Protein AF-A0A836IBC1-F1 (afdb_monomer)

Foldseek 3Di:
DDDDDDDDDDDDDDDDDDDDDDDDDDDDDDDDDDDDPDDDDDPDVVVVVVVVVVVVVVVVVVVVVVVVVVVVVVVVVVVVVVCVVVVVVVVVVVVVVVVVVVVVVVVVVVVVVPPPVLLEAAQQDQDPQACCQPQVNDQFLVVSLVFWDKDKDAQPDQDPPWQQHIKIWIQGPVSHIHIARAWGCPPNDTDGLVQFHDRSGSDGPQQWGWHQDPRGIAIDRHNDDDDVSSRSRD

Solvent-accessible surface area (backbone atoms only — not comparable to full-atom values): 14099 Å² total; per-residue (Å²): 142,83,84,81,81,82,83,85,84,79,82,80,84,81,81,81,81,83,88,84,79,91,83,85,84,89,81,91,82,86,85,82,87,83,90,79,95,70,84,75,73,84,72,57,68,66,61,57,49,53,52,51,53,52,54,50,50,52,53,51,49,52,53,50,52,51,53,51,52,52,53,53,51,53,49,54,50,50,52,50,54,50,52,53,53,50,50,53,52,51,53,52,51,52,51,51,50,51,52,53,50,52,51,52,50,51,51,51,52,51,51,66,70,57,67,68,54,81,40,55,42,64,38,82,59,76,57,87,31,37,31,54,71,73,36,72,60,36,83,41,62,68,57,31,59,75,44,29,51,69,48,76,49,69,82,41,80,61,42,89,93,72,20,46,28,26,37,36,38,32,48,29,78,89,60,32,32,40,39,40,45,36,25,34,51,59,94,83,46,77,50,54,8,63,78,44,28,51,88,79,47,92,59,53,40,59,64,34,42,74,43,64,57,96,64,28,54,42,85,41,70,52,77,55,95,74,52,74,67,28,71,65,29,100

Secondary structure (DSSP, 8-state):
---PPPP-------------------------------------HHHHHHHHHHHHHHHHHHHHHHHHHHHHHHHHHHHHHHHHHHHHHHHHHHHHHHHHHHHHHHHHHHHHHT---TTEE-TTS---SBHHHHHTT-SSHHHHHHHEEEEEE-S----TTT-EEEEEEEEETTS-EEEEEEEE-GGG--EESTTTB-TT-SSBSTT-EEEEETTEEEEE--SS---TTGGG--

Sequence (234 aa):
MVARRASNSRRRSSRSQRVLSSLEPGLEHSPSTPSQRDSAPAADPLIQQLRCLHLLRERLKTSYWEHLKQLTAVQHYIDYEINEAVGRVLSFLFIVLGIVSTIALALVLCGMLRTVDWTFISGVHRAKGTLLYELAGYDSWDNFTQQCCCMAATDAAAGYPYYAVDVESWVCANGVTKERVRRDGYDNAITDGYSVRGLCGMEFKHNCAVAVLEGKVVLTGCDSHVSSEAAQRW

Structure (mmCIF, N/CA/C/O backbone):
data_AF-A0A836IBC1-F1
#
_entry.id   AF-A0A836IBC1-F1
#
loop_
_atom_site.group_PDB
_atom_site.id
_atom_site.type_symbol
_atom_site.label_atom_id
_atom_site.label_alt_id
_atom_site.label_comp_id
_atom_site.label_asym_id
_atom_site.label_entity_id
_atom_site.label_seq_id
_atom_site.pdbx_PDB_ins_code
_atom_site.Cartn_x
_atom_site.Cartn_y
_atom_site.Cartn_z
_atom_site.occupancy
_atom_site.B_iso_or_equiv
_atom_site.auth_seq_id
_atom_site.auth_comp_id
_atom_site.auth_asym_id
_atom_site.auth_atom_id
_atom_site.pdbx_PDB_model_num
ATOM 1 N N . MET A 1 1 ? 14.724 8.008 17.395 1.00 39.84 1 MET A N 1
ATOM 2 C CA . MET A 1 1 ? 14.652 7.328 18.709 1.00 39.84 1 MET A CA 1
ATOM 3 C C . MET A 1 1 ? 14.432 8.371 19.795 1.00 39.84 1 MET A C 1
ATOM 5 O O . MET A 1 1 ? 15.383 8.999 20.231 1.00 39.84 1 MET A O 1
ATOM 9 N N . VAL A 1 2 ? 13.179 8.613 20.187 1.00 39.41 2 VAL A N 1
ATOM 10 C CA . VAL A 1 2 ? 12.828 9.516 21.296 1.00 39.41 2 VAL A CA 1
ATOM 11 C C . VAL A 1 2 ? 11.841 8.760 22.175 1.00 39.41 2 VAL A C 1
ATOM 13 O O . VAL A 1 2 ? 10.657 8.683 21.865 1.00 39.41 2 VAL A O 1
ATOM 16 N N . ALA A 1 3 ? 12.342 8.134 23.238 1.00 44.16 3 ALA A N 1
ATOM 17 C CA . ALA A 1 3 ? 11.514 7.462 24.230 1.00 44.16 3 ALA A CA 1
ATOM 18 C C . ALA A 1 3 ? 11.206 8.450 25.363 1.00 44.16 3 ALA A C 1
ATOM 20 O O . ALA A 1 3 ? 12.067 8.773 26.182 1.00 44.16 3 ALA A O 1
ATOM 21 N N . ARG A 1 4 ? 9.969 8.961 25.392 1.00 49.78 4 ARG A N 1
ATOM 22 C CA . ARG A 1 4 ? 9.437 9.746 26.513 1.00 49.78 4 ARG A CA 1
ATOM 23 C C . ARG A 1 4 ? 9.125 8.806 27.681 1.00 49.78 4 ARG A C 1
ATOM 25 O O . ARG A 1 4 ? 8.316 7.892 27.558 1.00 49.78 4 ARG A O 1
ATOM 32 N N . ARG A 1 5 ? 9.790 9.058 28.811 1.00 55.00 5 ARG A N 1
ATOM 33 C CA . ARG A 1 5 ? 9.585 8.412 30.114 1.00 55.00 5 ARG A CA 1
ATOM 34 C C . ARG A 1 5 ? 8.171 8.671 30.636 1.00 55.00 5 ARG A C 1
ATOM 36 O O . ARG A 1 5 ? 7.725 9.815 30.689 1.00 55.00 5 ARG A O 1
ATOM 43 N N . ALA A 1 6 ? 7.513 7.594 31.051 1.00 52.16 6 ALA A N 1
ATOM 44 C CA . ALA A 1 6 ? 6.201 7.608 31.670 1.00 52.16 6 ALA A CA 1
ATOM 45 C C . ALA A 1 6 ? 6.230 8.267 33.059 1.00 52.16 6 ALA A C 1
ATOM 47 O O . ALA A 1 6 ? 7.120 8.040 33.880 1.00 52.16 6 ALA A O 1
ATOM 48 N N . SER A 1 7 ? 5.211 9.094 33.266 1.00 53.97 7 SER A N 1
ATOM 49 C CA . SER A 1 7 ? 4.856 9.825 34.476 1.00 53.97 7 SER A CA 1
ATOM 50 C C . SER A 1 7 ? 4.438 8.875 35.603 1.00 53.97 7 SER A C 1
ATOM 52 O O . SER A 1 7 ? 3.594 7.998 35.424 1.00 53.97 7 SER A O 1
ATOM 54 N N . ASN A 1 8 ? 5.041 9.071 36.774 1.00 51.25 8 ASN A N 1
ATOM 55 C CA . ASN A 1 8 ? 4.823 8.298 37.989 1.00 51.25 8 ASN A CA 1
ATOM 56 C C . ASN A 1 8 ? 3.771 9.022 38.853 1.00 51.25 8 ASN A C 1
ATOM 58 O O . ASN A 1 8 ? 4.091 9.962 39.581 1.00 51.25 8 ASN A O 1
ATOM 62 N N . SER A 1 9 ? 2.501 8.626 38.741 1.00 53.44 9 SER A N 1
ATOM 63 C CA . SER A 1 9 ? 1.390 9.230 39.491 1.00 53.44 9 SER A CA 1
ATOM 64 C C . SER A 1 9 ? 1.202 8.537 40.845 1.00 53.44 9 SER A C 1
ATOM 66 O O . SER A 1 9 ? 0.466 7.562 40.985 1.00 53.44 9 SER A O 1
ATOM 68 N N . ARG A 1 10 ? 1.891 9.053 41.871 1.00 51.59 10 ARG A N 1
ATOM 69 C CA . ARG A 1 10 ? 1.627 8.751 43.287 1.00 51.59 10 ARG A CA 1
ATOM 70 C C . ARG A 1 10 ? 0.341 9.459 43.726 1.00 51.59 10 ARG A C 1
ATOM 72 O O . ARG A 1 10 ? 0.359 10.656 44.008 1.00 51.59 10 ARG A O 1
ATOM 79 N N . ARG A 1 11 ? -0.765 8.722 43.868 1.00 53.62 11 ARG A N 1
ATOM 80 C CA . ARG A 1 11 ? -1.946 9.203 44.606 1.00 53.62 11 ARG A CA 1
ATOM 81 C C . ARG A 1 11 ? -1.680 9.131 46.111 1.00 53.62 11 ARG A C 1
ATOM 83 O O . ARG A 1 11 ? -1.633 8.057 46.702 1.00 53.62 11 ARG A O 1
ATOM 90 N N . ARG A 1 12 ? -1.499 10.307 46.719 1.00 50.56 12 ARG A N 1
ATOM 91 C CA . ARG A 1 12 ? -1.538 10.532 48.169 1.00 50.56 12 ARG A CA 1
ATOM 92 C C . ARG A 1 12 ? -2.948 10.240 48.688 1.00 50.56 12 ARG A C 1
ATOM 94 O O . ARG A 1 12 ? -3.906 10.890 48.281 1.00 50.56 12 ARG A O 1
ATOM 101 N N . SER A 1 13 ? -3.035 9.284 49.607 1.00 47.31 13 SER A N 1
ATOM 102 C CA . SER A 1 13 ? -4.195 9.042 50.461 1.00 47.31 13 SER A CA 1
ATOM 103 C C . SER A 1 13 ? -4.392 10.239 51.399 1.00 47.31 13 SER A C 1
ATOM 105 O O . SER A 1 13 ? -3.527 10.545 52.222 1.00 47.31 13 SER A O 1
ATOM 107 N N . SER A 1 14 ? -5.500 10.959 51.214 1.00 50.97 14 SER A N 1
ATOM 108 C CA . SER A 1 14 ? -5.938 12.056 52.077 1.00 50.97 14 SER A CA 1
ATOM 109 C C . SER A 1 14 ? -6.675 11.470 53.279 1.00 50.97 14 SER A C 1
ATOM 111 O O . SER A 1 14 ? -7.823 11.038 53.189 1.00 50.97 14 SER A O 1
ATOM 113 N N . ARG A 1 15 ? -5.972 11.425 54.409 1.00 48.84 15 ARG A N 1
ATOM 114 C CA . ARG A 1 15 ? -6.483 11.064 55.730 1.00 48.84 15 ARG A CA 1
ATOM 115 C C . ARG A 1 15 ? -7.307 12.244 56.255 1.00 48.84 15 ARG A C 1
ATOM 117 O O . ARG A 1 15 ? -6.753 13.180 56.821 1.00 48.84 15 ARG A O 1
ATOM 124 N N . SER A 1 16 ? -8.619 12.224 56.031 1.00 51.94 16 SER A N 1
ATOM 125 C CA . SER A 1 16 ? -9.533 13.227 56.585 1.00 51.94 16 SER A CA 1
ATOM 126 C C . SER A 1 16 ? -9.833 12.881 58.045 1.00 51.94 16 SER A C 1
ATOM 128 O O . SER A 1 16 ? -10.698 12.067 58.353 1.00 51.94 16 SER A O 1
ATOM 130 N N . GLN A 1 17 ? -9.053 13.471 58.950 1.00 49.28 17 GLN A N 1
ATOM 131 C CA . GLN A 1 17 ? -9.430 13.639 60.348 1.00 49.28 17 GLN A CA 1
ATOM 132 C C . GLN A 1 17 ? -10.599 14.625 60.410 1.00 49.28 17 GLN A C 1
ATOM 134 O O . GLN A 1 17 ? -10.481 15.759 59.947 1.00 49.28 17 GLN A O 1
ATOM 139 N N . ARG A 1 18 ? -11.708 14.216 61.025 1.00 48.62 18 ARG A N 1
ATOM 140 C CA . ARG A 1 18 ? -12.701 15.152 61.550 1.00 48.62 18 ARG A CA 1
ATOM 141 C C . ARG A 1 18 ? -12.996 14.754 62.993 1.00 48.62 18 ARG A C 1
ATOM 143 O O . ARG A 1 18 ? -13.818 13.890 63.267 1.00 48.62 18 ARG A O 1
ATOM 150 N N . VAL A 1 19 ? -12.214 15.355 63.884 1.00 51.56 19 VAL A N 1
ATOM 151 C CA . VAL A 1 19 ? -12.409 15.395 65.334 1.00 51.56 19 VAL A CA 1
ATOM 152 C C . VAL A 1 19 ? -12.960 16.786 65.639 1.00 51.56 19 VAL A C 1
ATOM 154 O O . VAL A 1 19 ? -12.242 17.764 65.478 1.00 51.56 19 VAL A O 1
ATOM 157 N N . LEU A 1 20 ? -14.235 16.862 66.005 1.00 47.78 20 LEU A N 1
ATOM 158 C CA . LEU A 1 20 ? -14.968 18.012 66.559 1.00 47.78 20 LEU A CA 1
ATOM 159 C C . LEU A 1 20 ? -16.241 17.395 67.181 1.00 47.78 20 LEU A C 1
ATOM 161 O O . LEU A 1 20 ? -16.843 16.555 66.520 1.00 47.78 20 LEU A O 1
ATOM 165 N N . SER A 1 21 ? -16.778 17.693 68.362 1.00 43.44 21 SER A N 1
ATOM 166 C CA . SER A 1 21 ? -16.516 18.617 69.475 1.00 43.44 21 SER A CA 1
ATOM 167 C C . SER A 1 21 ? -17.527 18.218 70.577 1.00 43.44 21 SER A C 1
ATOM 169 O O . SER A 1 21 ? -18.621 17.781 70.243 1.00 43.44 21 SER A O 1
ATOM 171 N N . SER A 1 22 ? -17.145 18.184 71.859 1.00 44.22 22 SER A N 1
ATOM 172 C CA . SER A 1 22 ? -17.527 19.177 72.889 1.00 44.22 22 SER A CA 1
ATOM 173 C C . SER A 1 22 ? -19.008 19.169 73.327 1.00 44.22 22 SER A C 1
ATOM 175 O O . SER A 1 22 ? -19.876 19.512 72.534 1.00 44.22 22 SER A O 1
ATOM 177 N N . LEU A 1 23 ? -19.285 18.796 74.588 1.00 42.12 23 LEU A N 1
ATOM 178 C CA . LEU A 1 23 ? -19.779 19.678 75.671 1.00 42.12 23 LEU A CA 1
ATOM 179 C C . LEU A 1 23 ? -20.289 18.847 76.877 1.00 42.12 23 LEU A C 1
ATOM 181 O O . LEU A 1 23 ? -21.231 18.069 76.746 1.00 42.12 23 LEU A O 1
ATOM 185 N N . GLU A 1 24 ? -19.692 19.061 78.055 1.00 47.59 24 GLU A N 1
ATOM 186 C CA . GLU A 1 24 ? -20.353 18.882 79.366 1.00 47.59 24 GLU A CA 1
ATOM 187 C C . GLU A 1 24 ? -21.394 20.009 79.591 1.00 47.59 24 GLU A C 1
ATOM 189 O O . GLU A 1 24 ? -21.349 21.018 78.877 1.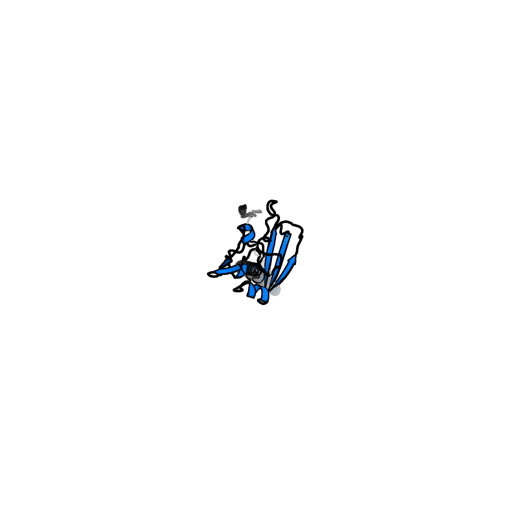00 47.59 24 GLU A O 1
ATOM 194 N N . PRO A 1 25 ? -22.333 19.887 80.556 1.00 50.97 25 PRO A N 1
ATOM 195 C CA . PRO A 1 25 ? -22.035 20.340 81.927 1.00 50.97 25 PRO A CA 1
ATOM 196 C C . PRO A 1 25 ? -22.640 19.461 83.041 1.00 50.97 25 PRO A C 1
ATOM 198 O O . PRO A 1 25 ? -23.719 18.884 82.902 1.00 50.97 25 PRO A O 1
ATOM 201 N N . GLY A 1 26 ? -21.949 19.411 84.183 1.00 50.16 26 GLY A N 1
ATOM 202 C CA . GLY A 1 26 ? -22.467 18.862 85.436 1.00 50.16 26 GLY A CA 1
ATOM 203 C C . GLY A 1 26 ? -23.460 19.782 86.154 1.00 50.16 26 GLY A C 1
ATOM 204 O O . GLY A 1 26 ? -23.556 20.972 85.857 1.00 50.16 26 GLY A O 1
ATOM 205 N N . LEU A 1 27 ? -24.165 19.221 87.143 1.00 44.25 27 LEU A N 1
ATOM 206 C CA . LEU A 1 27 ? -24.714 19.969 88.276 1.00 44.25 27 LEU A CA 1
ATOM 207 C C . LEU A 1 27 ? -25.056 19.023 89.437 1.00 44.25 27 LEU A C 1
ATOM 209 O O . LEU A 1 27 ? -25.899 18.136 89.320 1.00 44.25 27 LEU A O 1
ATOM 213 N N . GLU A 1 28 ? -24.366 19.234 90.557 1.00 50.22 28 GLU A N 1
ATOM 214 C CA . GLU A 1 28 ? -24.695 18.719 91.884 1.00 50.22 28 GLU A CA 1
ATOM 215 C C . GLU A 1 28 ? -25.997 19.342 92.409 1.00 50.22 28 GLU A C 1
ATOM 217 O O . GLU A 1 28 ? -26.154 20.561 92.349 1.00 50.22 28 GLU A O 1
ATOM 222 N N . HIS A 1 29 ? -26.863 18.545 93.045 1.00 38.53 29 HIS A N 1
ATOM 223 C CA . HIS A 1 29 ? -27.533 18.948 94.291 1.00 38.53 29 HIS A CA 1
ATOM 224 C C . HIS A 1 29 ? -28.212 17.753 94.980 1.00 38.53 29 HIS A C 1
ATOM 226 O O . HIS A 1 29 ? -29.135 17.142 94.449 1.00 38.53 29 HIS A O 1
ATOM 232 N N . SER A 1 30 ? -27.757 17.457 96.196 1.00 48.00 30 SER A N 1
ATOM 233 C CA . SER A 1 30 ? -28.511 16.767 97.253 1.00 48.00 30 SER A CA 1
ATOM 234 C C . SER A 1 30 ? -29.057 17.870 98.173 1.00 48.00 30 SER A C 1
ATOM 236 O O . SER A 1 30 ? -28.322 18.843 98.369 1.00 48.00 30 SER A O 1
ATOM 238 N N . PRO A 1 31 ? -30.295 17.807 98.718 1.00 51.62 31 PRO A N 1
ATOM 239 C CA . PRO A 1 31 ? -30.442 17.197 100.050 1.00 51.62 31 PRO A CA 1
ATOM 240 C C . PRO A 1 31 ? -31.844 16.630 100.433 1.00 51.62 31 PRO A C 1
ATOM 242 O O . PRO A 1 31 ? -32.883 17.029 99.920 1.00 51.62 31 PRO A O 1
ATOM 245 N N . SER A 1 32 ? -31.820 15.746 101.443 1.00 47.31 32 SER A N 1
ATOM 246 C CA . SER A 1 32 ? -32.786 15.530 102.555 1.00 47.31 32 SER A CA 1
ATOM 247 C C . SER A 1 32 ? -34.289 15.222 102.332 1.00 47.31 32 SER A C 1
ATOM 249 O O . SER A 1 32 ? -35.083 16.067 101.934 1.00 47.31 32 SER A O 1
ATOM 251 N N . THR A 1 33 ? -34.670 14.028 102.812 1.00 48.66 33 THR A N 1
ATOM 252 C CA . THR A 1 33 ? -35.950 13.545 103.409 1.00 48.66 33 THR A CA 1
ATOM 253 C C . THR A 1 33 ? -36.575 14.572 104.393 1.00 48.66 33 THR A C 1
ATOM 255 O O . THR A 1 33 ? -35.773 15.258 105.029 1.00 48.66 33 THR A O 1
ATOM 258 N N . PRO A 1 34 ? -37.918 14.670 104.646 1.00 51.81 34 PRO A N 1
ATOM 259 C CA . PRO A 1 34 ? -38.799 13.544 105.020 1.00 51.81 34 PRO A CA 1
ATOM 260 C C . PRO A 1 34 ? -40.312 13.607 104.644 1.00 51.81 34 PRO A C 1
ATOM 262 O O . PRO A 1 34 ? -40.875 14.644 104.335 1.00 51.81 34 PRO A O 1
ATOM 265 N N . SER A 1 35 ? -40.972 12.446 104.779 1.00 56.03 35 SER A N 1
ATOM 266 C CA . SER A 1 35 ? -42.348 12.231 105.280 1.00 56.03 35 SER A CA 1
ATOM 267 C C . SER A 1 35 ? -43.493 13.165 104.841 1.00 56.03 35 SER A C 1
ATOM 269 O O . SER A 1 35 ? -43.750 14.170 105.496 1.00 56.03 35 SER A O 1
ATOM 271 N N . GLN A 1 36 ? -44.344 12.689 103.920 1.00 44.31 36 GLN A N 1
ATOM 272 C CA . GLN A 1 36 ? -45.779 13.006 103.943 1.00 44.31 36 GLN A CA 1
ATOM 273 C C . GLN A 1 36 ? -46.596 11.873 103.294 1.00 44.31 36 GLN A C 1
ATOM 275 O O . GLN A 1 36 ? -46.524 11.628 102.092 1.00 44.31 36 GLN A O 1
ATOM 280 N N . ARG A 1 37 ? -47.332 11.119 104.124 1.00 50.62 37 ARG A N 1
ATOM 281 C CA . ARG A 1 37 ? -48.394 10.201 103.690 1.00 50.62 37 ARG A CA 1
ATOM 282 C C . ARG A 1 37 ? -49.602 11.052 103.305 1.00 50.62 37 ARG A C 1
ATOM 284 O O . ARG A 1 37 ? -50.465 11.277 104.144 1.00 50.62 37 ARG A O 1
ATOM 291 N N . ASP A 1 38 ? -49.650 11.498 102.057 1.00 43.03 38 ASP A N 1
ATOM 292 C CA . ASP A 1 38 ? -50.876 12.028 101.472 1.00 43.03 38 ASP A CA 1
ATOM 293 C C . ASP A 1 38 ? -51.571 10.919 100.684 1.00 43.03 38 ASP A C 1
ATOM 295 O O . ASP A 1 38 ? -51.033 10.325 99.746 1.00 43.03 38 ASP A O 1
ATOM 299 N N . SER A 1 39 ? -52.773 10.598 101.146 1.00 55.69 39 SER A N 1
ATOM 300 C CA . SER A 1 39 ? -53.712 9.655 100.560 1.00 55.69 39 SER A CA 1
ATOM 301 C C . SER A 1 39 ? -54.007 10.071 99.120 1.00 55.69 39 SER A C 1
ATOM 303 O O . SER A 1 39 ? -54.764 11.011 98.880 1.00 55.69 39 SER A O 1
ATOM 305 N N . ALA A 1 40 ? -53.383 9.386 98.160 1.00 53.59 40 ALA A N 1
ATOM 306 C CA . ALA A 1 40 ? -53.609 9.621 96.743 1.00 53.59 40 ALA A CA 1
ATOM 307 C C . ALA A 1 40 ? -55.112 9.468 96.425 1.00 53.59 40 ALA A C 1
ATOM 309 O O . ALA A 1 40 ? -55.686 8.419 96.741 1.00 53.59 40 ALA A O 1
ATOM 310 N N . PRO A 1 41 ? -55.768 10.474 95.816 1.00 57.47 41 PRO A N 1
ATOM 311 C CA . PRO A 1 41 ? -57.134 10.318 95.336 1.00 57.47 41 PRO A CA 1
ATOM 312 C C . PRO A 1 41 ? -57.151 9.183 94.311 1.00 57.47 41 PRO A C 1
ATOM 314 O O . PRO A 1 41 ? -56.248 9.093 93.476 1.00 57.47 41 PRO A O 1
ATOM 317 N N . ALA A 1 42 ? -58.143 8.293 94.408 1.00 57.91 42 ALA A N 1
ATOM 318 C CA . ALA A 1 42 ? -58.301 7.161 93.503 1.00 57.91 42 ALA A CA 1
ATOM 319 C C . ALA A 1 42 ? -58.247 7.667 92.054 1.00 57.91 42 ALA A C 1
ATOM 321 O O . ALA A 1 42 ? -59.141 8.381 91.605 1.00 57.91 42 ALA A O 1
ATOM 322 N N . ALA A 1 43 ? -57.143 7.373 91.364 1.00 62.22 43 ALA A N 1
ATOM 323 C CA . ALA A 1 43 ? -56.915 7.844 90.011 1.00 62.22 43 ALA A CA 1
ATOM 324 C C . ALA A 1 43 ? -58.029 7.314 89.107 1.00 62.22 43 ALA A C 1
ATOM 326 O O . ALA A 1 43 ? -58.301 6.112 89.090 1.00 62.22 43 ALA A O 1
ATOM 327 N N . ASP A 1 44 ? -58.661 8.222 88.367 1.00 80.31 44 ASP A N 1
ATOM 328 C CA . ASP A 1 44 ? -59.743 7.903 87.444 1.00 80.31 44 ASP A CA 1
ATOM 329 C C . ASP A 1 44 ? -59.254 6.827 86.449 1.00 80.31 44 ASP A C 1
ATOM 331 O O . ASP A 1 44 ? -58.254 7.052 85.745 1.00 80.31 44 ASP A O 1
ATOM 335 N N . PRO A 1 45 ? -59.893 5.644 86.378 1.00 85.62 45 PRO A N 1
ATOM 336 C CA . PRO A 1 45 ? -59.356 4.485 85.657 1.00 85.62 45 PRO A CA 1
ATOM 337 C C . PRO A 1 45 ? -59.126 4.765 84.162 1.00 85.62 45 PRO A C 1
ATOM 339 O O . PRO A 1 45 ? -58.223 4.199 83.544 1.00 85.62 45 PRO A O 1
ATOM 342 N N . LEU A 1 46 ? -59.886 5.705 83.594 1.00 87.75 46 LEU A N 1
ATOM 343 C CA . LEU A 1 46 ? -59.800 6.136 82.199 1.00 87.75 46 LEU A CA 1
ATOM 344 C C . LEU A 1 46 ? -58.511 6.930 81.907 1.00 87.75 46 LEU A C 1
ATOM 346 O O . LEU A 1 46 ? -57.854 6.716 80.885 1.00 87.75 46 LEU A O 1
ATOM 350 N N . ILE A 1 47 ? -58.094 7.800 82.834 1.00 87.44 47 ILE A N 1
ATOM 351 C CA . ILE A 1 47 ? -56.846 8.573 82.721 1.00 87.44 47 ILE A CA 1
ATOM 352 C C . ILE A 1 47 ? -55.638 7.635 82.833 1.00 87.44 47 ILE A C 1
ATOM 354 O O . ILE A 1 47 ? -54.664 7.773 82.085 1.00 87.44 47 ILE A O 1
ATOM 358 N N . GLN A 1 48 ? -55.717 6.641 83.721 1.00 86.94 48 GLN A N 1
ATOM 359 C CA . GLN A 1 48 ? -54.701 5.596 83.859 1.00 86.94 48 GLN A CA 1
ATOM 360 C C . GLN A 1 48 ? -54.546 4.792 82.551 1.00 86.94 48 GLN A C 1
ATOM 362 O O . GLN A 1 48 ? -53.426 4.547 82.093 1.00 86.94 48 GLN A O 1
ATOM 367 N N . GLN A 1 49 ? -55.665 4.435 81.911 1.00 92.94 49 GLN A N 1
ATOM 368 C CA . GLN A 1 49 ? -55.685 3.676 80.660 1.00 92.94 49 GLN A CA 1
ATOM 369 C C . GLN A 1 49 ? -55.091 4.463 79.481 1.00 92.94 49 GLN A C 1
ATOM 371 O O . GLN A 1 49 ? -54.268 3.928 78.734 1.00 92.94 49 GLN A O 1
ATOM 376 N N . LEU A 1 50 ? -55.440 5.746 79.335 1.00 92.19 50 LEU A N 1
ATOM 377 C CA . LEU A 1 50 ? -54.881 6.620 78.296 1.00 92.19 50 LEU A CA 1
ATOM 378 C C . LEU A 1 50 ? -53.366 6.806 78.449 1.00 92.19 50 LEU A C 1
ATOM 380 O O . LEU A 1 50 ? -52.634 6.737 77.459 1.00 92.19 50 LEU A O 1
ATOM 384 N N . ARG A 1 51 ? -52.872 6.973 79.685 1.00 90.75 51 ARG A N 1
ATOM 385 C CA . ARG A 1 51 ? -51.426 7.022 79.960 1.00 90.75 51 ARG A CA 1
ATOM 386 C C . ARG A 1 51 ? -50.729 5.724 79.561 1.00 90.75 51 ARG A C 1
ATOM 388 O O . ARG A 1 51 ? -49.666 5.776 78.946 1.00 90.75 51 ARG A O 1
ATOM 395 N N . CYS A 1 52 ? -51.332 4.574 79.856 1.00 92.81 52 CYS A N 1
ATOM 396 C CA . CYS A 1 52 ? -50.784 3.275 79.469 1.00 92.81 52 CYS A CA 1
ATOM 397 C C . CYS A 1 52 ? -50.659 3.140 77.939 1.00 92.81 52 CYS A C 1
ATOM 399 O O . CYS A 1 52 ? -49.591 2.793 77.433 1.00 92.81 52 CYS A O 1
ATOM 401 N N . LEU A 1 53 ? -51.708 3.500 77.190 1.00 94.88 53 LEU A N 1
ATOM 402 C CA . LEU A 1 53 ? -51.693 3.477 75.721 1.00 94.88 53 LEU A CA 1
ATOM 403 C C . LEU A 1 53 ? -50.655 4.434 75.127 1.00 94.88 53 LEU A C 1
ATOM 405 O O . LEU A 1 53 ? -49.960 4.072 74.177 1.00 94.88 53 LEU A O 1
ATOM 409 N N . HIS A 1 54 ? -50.520 5.636 75.689 1.00 95.75 54 HIS A N 1
ATOM 410 C CA . HIS A 1 54 ? -49.511 6.595 75.247 1.00 95.75 54 HIS A CA 1
ATOM 411 C C . HIS A 1 54 ? -48.091 6.041 75.433 1.00 95.75 54 HIS A C 1
ATOM 413 O O . HIS A 1 54 ? -47.271 6.114 74.519 1.00 95.75 54 HIS A O 1
ATOM 419 N N . LEU A 1 55 ? -47.798 5.444 76.593 1.00 95.12 55 LEU A N 1
ATOM 420 C CA . LEU A 1 55 ? -46.494 4.832 76.865 1.00 95.12 55 LEU A CA 1
ATOM 421 C C . LEU A 1 55 ? -46.212 3.638 75.943 1.00 95.12 55 LEU A C 1
ATOM 423 O O . LEU A 1 55 ? -45.094 3.499 75.448 1.00 95.12 55 LEU A O 1
ATOM 427 N N . LEU A 1 56 ? -47.217 2.800 75.673 1.00 96.00 56 LEU A N 1
ATOM 428 C CA . LEU A 1 56 ? -47.101 1.696 74.716 1.00 96.00 56 LEU A CA 1
ATOM 429 C C . LEU A 1 56 ? -46.806 2.201 73.301 1.00 96.00 56 LEU A C 1
ATOM 431 O O . LEU A 1 56 ? -45.931 1.658 72.629 1.00 96.00 56 LEU A O 1
ATOM 435 N N . ARG A 1 57 ? -47.492 3.259 72.858 1.00 96.81 57 ARG A N 1
ATOM 436 C CA . ARG A 1 57 ? -47.279 3.855 71.535 1.00 96.81 57 ARG A CA 1
ATOM 437 C C . ARG A 1 57 ? -45.869 4.410 71.378 1.00 96.81 57 ARG A C 1
ATOM 439 O O . ARG A 1 57 ? -45.248 4.165 70.347 1.00 96.81 57 ARG A O 1
ATOM 446 N N . GLU A 1 58 ? -45.360 5.119 72.382 1.00 95.75 58 GLU A N 1
ATOM 447 C CA . GLU A 1 58 ? -43.986 5.630 72.357 1.00 95.75 58 GLU A CA 1
ATOM 448 C C . GLU A 1 58 ? -42.967 4.486 72.317 1.00 95.75 58 GLU A C 1
ATOM 450 O O . GLU A 1 58 ? -42.074 4.508 71.475 1.00 95.75 58 GLU A O 1
ATOM 455 N N . ARG A 1 59 ? -43.156 3.422 73.113 1.00 95.44 59 ARG A N 1
ATOM 456 C CA . ARG A 1 59 ? -42.281 2.234 73.070 1.00 95.44 59 ARG A CA 1
ATOM 457 C C . ARG A 1 59 ? -42.296 1.521 71.716 1.00 95.44 59 ARG A C 1
ATOM 459 O O . ARG A 1 59 ? -41.251 1.105 71.221 1.00 95.44 59 ARG A O 1
ATOM 466 N N . LEU A 1 60 ? -43.471 1.378 71.106 1.00 96.25 60 LEU A N 1
ATOM 467 C CA . LEU A 1 60 ? -43.599 0.788 69.772 1.00 96.25 60 LEU A CA 1
ATOM 468 C C . LEU A 1 60 ? -42.917 1.659 68.720 1.00 96.25 60 LEU A C 1
ATOM 470 O O . LEU A 1 60 ? -42.226 1.147 67.845 1.00 96.25 60 LEU A O 1
ATOM 474 N N . LYS A 1 61 ? -43.072 2.981 68.824 1.00 96.50 61 LYS A N 1
ATOM 475 C CA . LYS A 1 61 ? -42.439 3.936 67.918 1.00 96.50 61 LYS A CA 1
ATOM 476 C C . LYS A 1 61 ? -40.917 3.878 68.038 1.00 96.50 61 LYS A C 1
ATOM 478 O O . LYS A 1 61 ? -40.252 3.827 67.009 1.00 96.50 61 LYS A O 1
ATOM 483 N N . THR A 1 62 ? -40.360 3.844 69.249 1.00 94.38 62 THR A N 1
ATOM 484 C CA . THR A 1 62 ? -38.904 3.737 69.443 1.00 94.38 62 THR A CA 1
ATOM 485 C C . THR A 1 62 ? -38.358 2.423 68.897 1.00 94.38 62 THR A C 1
ATOM 487 O O . THR A 1 62 ? -37.401 2.457 68.128 1.00 94.38 62 THR A O 1
ATOM 490 N N . SER A 1 63 ? -39.014 1.294 69.192 1.00 95.00 63 SER A N 1
ATOM 491 C CA . SER A 1 63 ? -38.634 -0.019 68.648 1.00 95.00 63 SER A CA 1
ATOM 492 C C . SER A 1 63 ? -38.696 -0.036 67.117 1.00 95.00 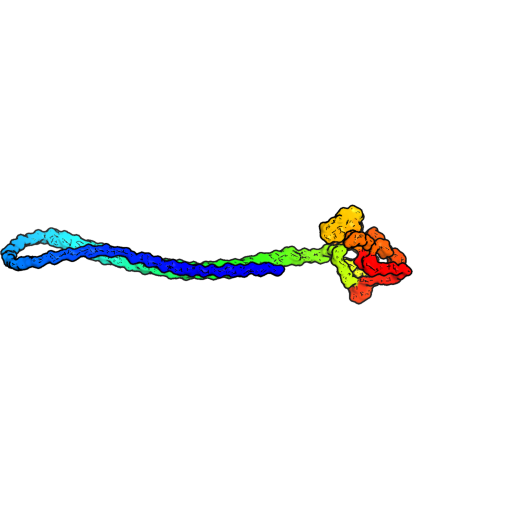63 SER A C 1
ATOM 494 O O . SER A 1 63 ? -37.752 -0.472 66.460 1.00 95.00 63 SER A O 1
ATOM 496 N N . TYR A 1 64 ? -39.763 0.508 66.528 1.00 96.75 64 TYR A N 1
ATOM 497 C CA . TYR A 1 64 ? -39.900 0.610 65.078 1.00 96.75 64 TYR A CA 1
ATOM 498 C C . TYR A 1 64 ? -38.778 1.449 64.450 1.00 96.75 64 TYR A C 1
ATOM 500 O O . TYR A 1 64 ? -38.172 1.029 63.467 1.00 96.75 64 TYR A O 1
ATOM 508 N N . TRP A 1 65 ? -38.458 2.615 65.024 1.00 96.25 65 TRP A N 1
ATOM 509 C CA . TRP A 1 65 ? -37.373 3.465 64.524 1.00 96.25 65 TRP A CA 1
ATOM 510 C C . TRP A 1 65 ? -35.995 2.823 64.668 1.00 96.25 65 TRP A C 1
ATOM 512 O O . TRP A 1 65 ? -35.145 3.032 63.804 1.00 96.25 65 TRP A O 1
ATOM 522 N N . GLU A 1 66 ? -35.757 2.051 65.726 1.00 95.38 66 GLU A N 1
ATOM 523 C CA . GLU A 1 66 ? -34.521 1.281 65.881 1.00 95.38 66 GLU A CA 1
ATOM 524 C C . GLU A 1 66 ? -34.393 0.208 64.800 1.00 95.38 66 GLU A C 1
ATOM 526 O O . GLU A 1 66 ? -33.364 0.154 64.124 1.00 95.38 66 GLU A O 1
ATOM 531 N N . HIS A 1 67 ? -35.448 -0.574 64.560 1.00 95.06 67 HIS A N 1
ATOM 532 C CA . HIS A 1 67 ? -35.452 -1.568 63.486 1.00 95.06 67 HIS A CA 1
ATOM 533 C C . HIS A 1 67 ? -35.283 -0.931 62.107 1.00 95.06 67 HIS A C 1
ATOM 535 O O . HIS A 1 67 ? -34.528 -1.440 61.281 1.00 95.06 67 HIS A O 1
ATOM 541 N N . LEU A 1 68 ? -35.918 0.216 61.865 1.00 96.62 68 LEU A N 1
ATOM 542 C CA . LEU A 1 68 ? -35.784 0.936 60.603 1.00 96.62 68 LEU A CA 1
ATOM 543 C C . LEU A 1 68 ? -34.349 1.438 60.403 1.00 96.62 68 LEU A C 1
ATOM 545 O O . LEU A 1 68 ? -33.788 1.263 59.327 1.00 96.62 68 LEU A O 1
ATOM 549 N N . LYS A 1 69 ? -33.707 1.979 61.447 1.00 95.31 69 LYS A N 1
ATOM 550 C CA . LYS A 1 69 ? -32.287 2.369 61.391 1.00 95.31 69 LYS A CA 1
ATOM 551 C C . LYS A 1 69 ? -31.373 1.176 61.108 1.00 95.31 69 LYS A C 1
ATOM 553 O O . LYS A 1 69 ? -30.446 1.314 60.314 1.00 95.31 69 LYS A O 1
ATOM 558 N N . GLN A 1 70 ? -31.631 0.024 61.729 1.00 95.62 70 GLN A N 1
ATOM 559 C CA . GLN A 1 70 ? -30.863 -1.200 61.484 1.00 95.62 70 GLN A CA 1
ATOM 560 C C . GLN A 1 70 ? -31.010 -1.677 60.036 1.00 95.62 70 GLN A C 1
ATOM 562 O O . GLN A 1 70 ? -30.005 -1.951 59.384 1.00 95.62 70 GLN A O 1
ATOM 567 N N . LEU A 1 71 ? -32.236 -1.712 59.508 1.00 96.06 71 LEU A N 1
ATOM 568 C CA . LEU A 1 71 ? -32.501 -2.102 58.122 1.00 96.06 71 LEU A CA 1
ATOM 569 C C . LEU A 1 71 ? -31.813 -1.164 57.128 1.00 96.06 71 LEU A C 1
ATOM 571 O O . LEU A 1 71 ? -31.135 -1.636 56.219 1.00 96.06 71 LEU A O 1
ATOM 575 N N . THR A 1 72 ? -31.908 0.151 57.334 1.00 96.62 72 THR A N 1
ATOM 576 C CA . THR A 1 72 ? -31.245 1.129 56.462 1.00 96.62 72 THR A CA 1
ATOM 577 C C . THR A 1 72 ? -29.722 0.995 56.509 1.00 96.62 72 THR A C 1
ATOM 579 O O . THR A 1 72 ? -29.067 1.115 55.476 1.00 96.62 72 THR A O 1
ATOM 582 N N . ALA A 1 73 ? -29.141 0.716 57.681 1.00 95.25 73 ALA A N 1
ATOM 583 C CA . ALA A 1 73 ? -27.701 0.502 57.810 1.00 95.25 73 ALA A CA 1
ATOM 584 C C . ALA A 1 73 ? -27.238 -0.760 57.062 1.00 95.25 73 ALA A C 1
ATOM 586 O O . ALA A 1 73 ? -26.228 -0.719 56.359 1.00 95.25 73 ALA A O 1
ATOM 587 N N . VAL A 1 74 ? -27.996 -1.857 57.165 1.00 96.19 74 VAL A N 1
ATOM 588 C CA . VAL A 1 74 ? -27.722 -3.097 56.422 1.00 96.19 74 VAL A CA 1
ATOM 589 C C . VAL A 1 74 ? -27.862 -2.870 54.920 1.00 96.19 74 VAL A C 1
ATOM 591 O O . VAL A 1 74 ? -26.995 -3.291 54.162 1.00 96.19 74 VAL A O 1
ATOM 594 N N . GLN A 1 75 ? -28.903 -2.160 54.485 1.00 96.69 75 GLN A N 1
ATOM 595 C CA . GLN A 1 75 ? -29.101 -1.853 53.073 1.00 96.69 75 GLN A CA 1
ATOM 596 C C . GLN A 1 75 ? -27.955 -1.006 52.512 1.00 96.69 75 GLN A C 1
ATOM 598 O O . GLN A 1 75 ? -27.383 -1.369 51.492 1.00 96.69 75 GLN A O 1
ATOM 603 N N . HIS A 1 76 ? -27.541 0.053 53.213 1.00 95.38 76 HIS A N 1
ATOM 604 C CA . HIS A 1 76 ? -26.409 0.876 52.783 1.00 95.38 76 HIS A CA 1
ATOM 605 C C . HIS A 1 76 ? -25.099 0.074 52.717 1.00 95.38 76 HIS A C 1
ATOM 607 O O . HIS A 1 76 ? -24.258 0.321 51.853 1.00 95.38 76 HIS A O 1
ATOM 613 N N . TYR A 1 77 ? -24.903 -0.883 53.627 1.00 96.38 77 TYR A N 1
ATOM 614 C CA . TYR A 1 77 ? -23.750 -1.779 53.584 1.00 96.38 77 TYR A CA 1
ATOM 615 C C . TYR A 1 77 ? -23.789 -2.702 52.354 1.00 96.38 77 TYR A C 1
ATOM 617 O O . TYR A 1 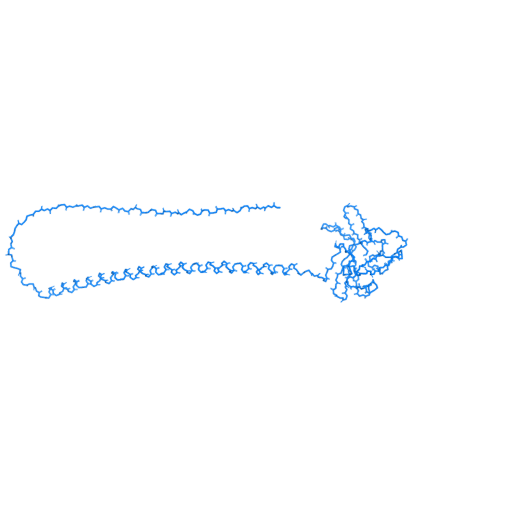77 ? -22.794 -2.813 51.641 1.00 96.38 77 TYR A O 1
ATOM 625 N N . ILE A 1 78 ? -24.946 -3.301 52.059 1.00 97.06 78 ILE A N 1
ATOM 626 C CA . ILE A 1 78 ? -25.137 -4.151 50.876 1.00 97.06 78 ILE A CA 1
ATOM 627 C C . ILE A 1 78 ? -24.941 -3.343 49.587 1.00 97.06 78 ILE A C 1
ATOM 629 O O . ILE A 1 78 ? -24.218 -3.785 48.697 1.00 97.06 78 ILE A O 1
ATOM 633 N N . ASP A 1 79 ? -25.527 -2.150 49.494 1.00 96.81 79 ASP A N 1
ATOM 634 C CA . ASP A 1 79 ? -25.394 -1.278 48.323 1.00 96.81 79 ASP A CA 1
ATOM 635 C C . ASP A 1 79 ? -23.931 -0.876 48.087 1.00 96.81 79 ASP A C 1
ATOM 637 O O . ASP A 1 79 ? -23.472 -0.828 46.944 1.00 96.81 79 ASP A O 1
ATOM 641 N N . TYR A 1 80 ? -23.173 -0.637 49.162 1.00 96.31 80 TYR A N 1
ATOM 642 C CA . TYR A 1 80 ? -21.743 -0.353 49.083 1.00 96.31 80 TYR A CA 1
ATOM 643 C C . TYR A 1 80 ? -20.948 -1.540 48.520 1.00 96.31 80 TYR A C 1
ATOM 645 O O . TYR A 1 80 ? -20.188 -1.362 47.565 1.00 96.31 80 TYR A O 1
ATOM 653 N N . GLU A 1 81 ? -21.163 -2.744 49.055 1.00 96.69 81 GLU A N 1
ATOM 654 C CA . GLU A 1 81 ? -20.507 -3.975 48.589 1.00 96.69 81 GLU A CA 1
ATOM 655 C C . GLU A 1 81 ? -20.853 -4.282 47.123 1.00 96.69 81 GLU A C 1
ATOM 657 O O . GLU A 1 81 ? -19.970 -4.586 46.316 1.00 96.69 81 GLU A O 1
ATOM 662 N N . ILE A 1 82 ? -22.128 -4.134 46.742 1.00 96.69 82 ILE A N 1
ATOM 663 C CA . ILE A 1 82 ? -22.574 -4.322 45.356 1.00 96.69 82 ILE A CA 1
ATOM 664 C C . ILE A 1 82 ? -21.895 -3.305 44.443 1.00 96.69 82 ILE A C 1
ATOM 666 O O . ILE A 1 82 ? -21.353 -3.684 43.406 1.00 96.69 82 ILE A O 1
ATOM 670 N N . ASN A 1 83 ? -21.892 -2.023 44.809 1.00 96.75 83 ASN A N 1
ATOM 671 C CA . ASN A 1 83 ? -21.291 -0.983 43.982 1.00 96.75 83 ASN A CA 1
ATOM 672 C C . ASN A 1 83 ? -19.779 -1.196 43.805 1.00 96.75 83 ASN A C 1
ATOM 674 O O . ASN A 1 83 ? -19.248 -1.007 42.709 1.00 96.75 83 ASN A O 1
ATOM 678 N N . GLU A 1 84 ? -19.079 -1.642 44.850 1.00 96.44 84 GLU A N 1
ATOM 679 C CA . GLU A 1 84 ? -17.656 -1.958 44.755 1.00 96.44 84 GLU A CA 1
ATOM 680 C C . GLU A 1 84 ? -17.392 -3.177 43.856 1.00 96.44 84 GLU A C 1
ATOM 682 O O . GLU A 1 84 ? -16.498 -3.143 42.999 1.00 96.44 84 GLU A O 1
ATOM 687 N N . ALA A 1 85 ? -18.184 -4.242 44.006 1.00 95.88 85 ALA A N 1
ATOM 688 C CA . ALA A 1 85 ? -18.072 -5.442 43.184 1.00 95.88 85 ALA A CA 1
ATOM 689 C C . ALA A 1 85 ? -18.381 -5.148 41.707 1.00 95.88 85 ALA A C 1
ATOM 691 O O . ALA A 1 85 ? -17.591 -5.492 40.822 1.00 95.88 85 ALA A O 1
ATOM 692 N N . VAL A 1 86 ? -19.485 -4.449 41.433 1.00 97.31 86 VAL A N 1
ATOM 693 C CA . VAL A 1 86 ? -19.892 -4.041 40.081 1.00 97.31 86 VAL A CA 1
ATOM 694 C C . VAL A 1 86 ? -18.844 -3.117 39.464 1.00 97.31 86 VAL A C 1
ATOM 696 O O . VAL A 1 86 ? -18.454 -3.321 38.315 1.00 97.31 86 VAL A O 1
ATOM 699 N N . GLY A 1 87 ? -18.314 -2.157 40.227 1.00 96.38 87 GLY A N 1
ATOM 700 C CA . GLY A 1 87 ? -17.256 -1.259 39.767 1.00 96.38 87 GLY A CA 1
ATOM 701 C C . GLY A 1 87 ? -15.989 -2.002 39.331 1.00 96.38 87 GLY A C 1
ATOM 702 O O . GLY A 1 87 ? -15.424 -1.692 38.276 1.00 96.38 87 GLY A O 1
ATOM 703 N N . ARG A 1 88 ? -15.566 -3.025 40.087 1.00 96.50 88 ARG A N 1
ATOM 704 C CA . ARG A 1 88 ? -14.426 -3.883 39.720 1.00 96.50 88 ARG A CA 1
ATOM 705 C C . ARG A 1 88 ? -14.690 -4.679 38.440 1.00 96.50 88 ARG A C 1
ATOM 707 O O . ARG A 1 88 ? -13.835 -4.691 37.554 1.00 96.50 88 ARG A O 1
ATOM 714 N N . VAL A 1 89 ? -15.867 -5.294 38.317 1.00 97.56 89 VAL A N 1
ATOM 715 C CA . VAL A 1 89 ? -16.237 -6.102 37.140 1.00 97.56 89 VAL A CA 1
ATOM 716 C C . VAL A 1 89 ? -16.342 -5.240 35.882 1.00 97.56 89 VAL A C 1
ATOM 718 O O . VAL A 1 89 ? -15.751 -5.583 34.858 1.00 97.56 89 VAL A O 1
ATOM 721 N N . LEU A 1 90 ? -17.025 -4.095 35.955 1.00 97.00 90 LEU A N 1
ATOM 722 C CA . LEU A 1 90 ? -17.144 -3.169 34.827 1.00 97.00 90 LEU A CA 1
ATOM 723 C C . LEU A 1 90 ? -15.774 -2.649 34.389 1.00 97.00 90 LEU A C 1
ATOM 725 O O . LEU A 1 90 ? -15.473 -2.659 33.198 1.00 97.00 90 LEU A O 1
ATOM 729 N N . SER A 1 91 ? -14.917 -2.258 35.337 1.00 97.38 91 SER A N 1
ATOM 730 C CA . SER A 1 91 ? -13.559 -1.794 35.024 1.00 97.38 91 SER A CA 1
ATOM 731 C C . SER A 1 91 ? -12.754 -2.862 34.283 1.00 97.38 91 SER A C 1
ATOM 733 O O . SER A 1 91 ? -12.103 -2.560 33.284 1.00 97.38 91 SER A O 1
ATOM 735 N N . PHE A 1 92 ? -12.831 -4.119 34.727 1.00 97.50 92 PHE A N 1
ATOM 736 C CA . PHE A 1 92 ? -12.171 -5.233 34.053 1.00 97.50 92 PHE A CA 1
ATOM 737 C C . PHE A 1 92 ? -12.712 -5.452 32.632 1.00 97.50 92 PHE A C 1
ATOM 739 O O . PHE A 1 92 ? -11.928 -5.565 31.689 1.00 97.50 92 PHE A O 1
ATOM 746 N N . LEU A 1 93 ? -14.037 -5.437 32.453 1.00 97.88 93 LEU A N 1
ATOM 747 C CA . LEU A 1 93 ? -14.666 -5.566 31.136 1.00 97.88 93 LEU A CA 1
ATOM 748 C C . LEU A 1 93 ? -14.237 -4.448 30.179 1.00 97.88 93 LEU A C 1
ATOM 750 O O . LEU A 1 93 ? -13.894 -4.734 29.034 1.00 97.88 93 LEU A O 1
ATOM 754 N N . PHE A 1 94 ? -14.187 -3.194 30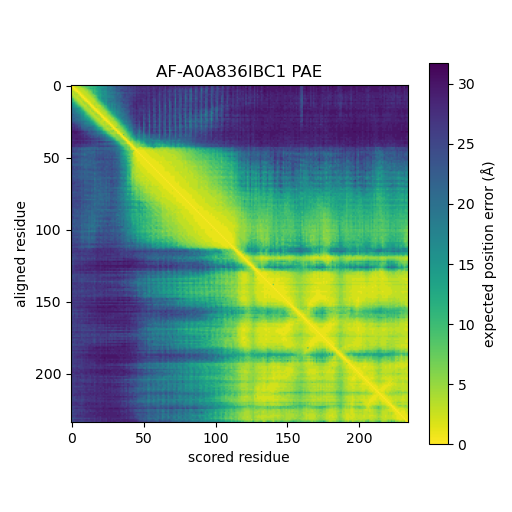.638 1.00 98.00 94 PHE A N 1
ATOM 755 C CA . PHE A 1 94 ? -13.719 -2.073 29.818 1.00 98.00 94 PHE A CA 1
ATOM 756 C C . PHE A 1 94 ? -12.246 -2.204 29.423 1.00 98.00 94 PHE A C 1
ATOM 758 O O . PHE A 1 94 ? -11.898 -1.885 28.286 1.00 98.00 94 PHE A O 1
ATOM 765 N N . ILE A 1 95 ? -11.387 -2.703 30.319 1.00 98.12 95 ILE A N 1
ATOM 766 C CA . ILE A 1 95 ? -9.977 -2.966 30.000 1.00 98.12 95 ILE A CA 1
ATOM 767 C C . ILE A 1 95 ? -9.875 -4.026 28.896 1.00 98.12 95 ILE A C 1
ATOM 769 O O . ILE A 1 95 ? -9.188 -3.804 27.899 1.00 98.12 95 ILE A O 1
ATOM 773 N N . VAL A 1 96 ? -10.586 -5.149 29.036 1.00 98.19 96 VAL A N 1
ATOM 774 C CA . VAL A 1 96 ? -10.566 -6.234 28.042 1.00 98.19 96 VAL A CA 1
ATOM 775 C C . VAL A 1 96 ? -11.124 -5.760 26.698 1.00 98.19 96 VAL A C 1
ATOM 777 O O . VAL A 1 96 ? -10.474 -5.948 25.671 1.00 98.19 96 VAL A O 1
ATOM 780 N N . LEU A 1 97 ? -12.278 -5.084 26.693 1.00 98.25 97 LEU A N 1
ATOM 781 C CA . LEU A 1 97 ? -12.878 -4.526 25.476 1.00 98.25 97 LEU A CA 1
ATOM 782 C C . LEU A 1 97 ? -11.962 -3.499 24.801 1.00 98.25 97 LEU A C 1
ATOM 784 O O . LEU A 1 97 ? -11.839 -3.506 23.578 1.00 98.25 97 LEU A O 1
ATOM 788 N N . GLY A 1 98 ? -11.279 -2.652 25.576 1.00 98.31 98 GLY A N 1
ATOM 789 C CA . GLY A 1 98 ? -10.303 -1.696 25.054 1.00 98.31 98 GLY A CA 1
ATOM 790 C C . GLY A 1 98 ? -9.120 -2.380 24.364 1.00 98.31 98 GLY A C 1
ATOM 791 O O . GLY A 1 98 ? -8.731 -1.990 23.262 1.00 98.31 98 GLY A O 1
ATOM 792 N N . ILE A 1 99 ? -8.581 -3.448 24.959 1.00 98.31 99 ILE A N 1
ATOM 793 C CA . ILE A 1 99 ? -7.482 -4.223 24.364 1.00 98.31 99 ILE A CA 1
ATOM 794 C C . ILE A 1 99 ? -7.948 -4.928 23.083 1.00 98.31 99 ILE A C 1
ATOM 796 O O . ILE A 1 99 ? -7.300 -4.815 22.046 1.00 98.31 99 ILE A O 1
ATOM 800 N N . VAL A 1 100 ? -9.098 -5.604 23.112 1.00 98.38 100 VAL A N 1
ATOM 801 C CA . VAL A 1 100 ? -9.634 -6.302 21.930 1.00 98.38 100 VAL A CA 1
ATOM 802 C C . VAL A 1 100 ? -9.927 -5.319 20.793 1.00 98.38 100 VAL A C 1
ATOM 804 O O . VAL A 1 100 ? -9.548 -5.573 19.652 1.00 98.38 100 VAL A O 1
ATOM 807 N N . SER A 1 101 ? -10.532 -4.169 21.103 1.00 98.25 101 SER A N 1
ATOM 808 C CA . SER A 1 101 ? -10.825 -3.114 20.126 1.00 98.25 101 SER A CA 1
ATOM 809 C C . SER A 1 101 ? -9.555 -2.535 19.495 1.00 98.25 101 SER A C 1
ATOM 811 O O . SER A 1 101 ? -9.481 -2.380 18.278 1.00 98.25 101 SER A O 1
ATOM 813 N N . THR A 1 102 ? -8.513 -2.278 20.292 1.00 98.12 102 THR A N 1
ATOM 814 C CA . THR A 1 102 ? -7.235 -1.762 19.767 1.00 98.12 102 THR A CA 1
ATOM 815 C C . THR A 1 102 ? -6.509 -2.780 18.886 1.00 98.12 102 THR A C 1
ATOM 817 O O . THR A 1 102 ? -5.982 -2.396 17.843 1.00 98.12 102 THR A O 1
ATOM 820 N N . ILE A 1 103 ? -6.529 -4.071 19.238 1.00 98.06 103 ILE A N 1
ATOM 821 C CA . ILE A 1 103 ? -5.990 -5.143 18.384 1.00 98.06 103 ILE A CA 1
ATOM 822 C C . ILE A 1 103 ? -6.776 -5.232 17.072 1.00 98.06 103 ILE A C 1
ATOM 824 O O . ILE A 1 103 ? -6.170 -5.270 16.002 1.00 98.06 103 ILE A O 1
ATOM 828 N N . ALA A 1 104 ? -8.110 -5.224 17.134 1.00 98.19 104 ALA A N 1
ATOM 829 C CA . ALA A 1 104 ? -8.955 -5.261 15.944 1.00 98.19 104 ALA A CA 1
ATOM 830 C C . ALA A 1 104 ? -8.676 -4.064 15.020 1.00 98.19 104 ALA A C 1
ATOM 832 O O . ALA A 1 104 ? -8.467 -4.249 13.823 1.00 98.19 104 ALA A O 1
ATOM 833 N N . LEU A 1 105 ? -8.581 -2.853 15.578 1.00 97.56 105 LEU A N 1
ATOM 834 C CA . LEU A 1 105 ? -8.232 -1.649 14.827 1.00 97.56 105 LEU A CA 1
ATOM 835 C C . LEU A 1 105 ? -6.846 -1.763 14.176 1.00 97.56 105 LEU A C 1
ATOM 837 O O . LEU A 1 105 ? -6.694 -1.420 13.006 1.00 97.56 105 LEU A O 1
ATOM 841 N N . ALA A 1 106 ? -5.846 -2.269 14.902 1.00 97.12 106 ALA A N 1
ATOM 842 C CA . ALA A 1 106 ? -4.504 -2.471 14.364 1.00 97.12 106 ALA A CA 1
ATOM 843 C C . ALA A 1 106 ? -4.504 -3.469 13.196 1.00 97.12 106 ALA A C 1
ATOM 845 O O . ALA A 1 106 ? -3.879 -3.201 12.174 1.00 97.12 106 ALA A O 1
ATOM 846 N N . LEU A 1 107 ? -5.242 -4.577 13.304 1.00 95.38 107 LEU A N 1
ATOM 847 C CA . LEU A 1 107 ? -5.377 -5.554 12.220 1.00 95.38 107 LEU A CA 1
ATOM 848 C C . LEU A 1 107 ? -6.090 -4.968 10.998 1.00 95.38 107 LEU A C 1
ATOM 850 O O . LEU A 1 107 ? -5.657 -5.220 9.878 1.00 95.38 107 LEU A O 1
ATOM 854 N N . VAL A 1 108 ? -7.131 -4.155 11.198 1.00 95.69 108 VAL A N 1
ATOM 855 C CA . VAL A 1 108 ? -7.826 -3.456 10.106 1.00 95.69 108 VAL A CA 1
ATOM 856 C C . VAL A 1 108 ? -6.890 -2.467 9.413 1.00 95.69 108 VAL A C 1
ATOM 858 O O . VAL A 1 108 ? -6.792 -2.482 8.189 1.00 95.69 108 VAL A O 1
ATOM 861 N N . LEU A 1 109 ? -6.143 -1.658 10.171 1.00 94.06 109 LEU A N 1
ATOM 862 C CA . LEU A 1 109 ? -5.138 -0.748 9.613 1.00 94.06 109 LEU A CA 1
ATOM 863 C C . LEU A 1 109 ? -4.045 -1.511 8.864 1.00 94.06 109 LEU A C 1
ATOM 865 O O . LEU A 1 109 ? -3.702 -1.143 7.747 1.00 94.06 109 LEU A O 1
ATOM 869 N N . CYS A 1 110 ? -3.528 -2.601 9.433 1.00 90.75 110 CYS A N 1
ATOM 870 C CA . CYS A 1 110 ? -2.570 -3.462 8.751 1.00 90.75 110 CYS A CA 1
ATOM 871 C C . CYS A 1 110 ? -3.155 -4.070 7.473 1.00 90.75 110 CYS A C 1
ATOM 873 O O . CYS A 1 110 ? -2.437 -4.148 6.485 1.00 90.75 110 CYS A O 1
ATOM 875 N N . GLY A 1 111 ? -4.428 -4.472 7.474 1.00 88.62 111 GLY A N 1
ATOM 876 C CA . GLY A 1 111 ? -5.129 -4.986 6.299 1.00 88.62 111 GLY A CA 1
ATOM 877 C C . GLY A 1 111 ? -5.250 -3.937 5.197 1.00 88.62 111 GLY A C 1
ATOM 878 O O . GLY A 1 111 ? -4.893 -4.216 4.058 1.00 88.62 111 GLY A O 1
ATOM 879 N N . MET A 1 112 ? -5.651 -2.713 5.549 1.00 86.69 112 MET A N 1
ATOM 880 C CA . MET A 1 112 ? -5.726 -1.590 4.606 1.00 86.69 112 MET A CA 1
ATOM 881 C C . MET A 1 112 ? -4.347 -1.167 4.088 1.00 86.69 112 MET A C 1
ATOM 883 O O . MET A 1 112 ? -4.215 -0.813 2.927 1.00 86.69 112 MET A O 1
ATOM 887 N N . LEU A 1 113 ? -3.299 -1.234 4.914 1.00 82.31 113 LEU A N 1
ATOM 888 C CA . LEU A 1 113 ? -1.926 -0.952 4.476 1.00 82.31 113 LEU A CA 1
ATOM 889 C C . LEU A 1 113 ? -1.315 -2.098 3.655 1.00 82.31 113 LEU A C 1
ATOM 891 O O . LEU A 1 113 ? -0.342 -1.884 2.936 1.00 82.31 113 LEU A O 1
ATOM 895 N N . ARG A 1 114 ? -1.846 -3.321 3.780 1.00 72.50 114 ARG A N 1
ATOM 896 C CA . ARG A 1 114 ? -1.386 -4.511 3.054 1.00 72.50 114 ARG A CA 1
ATOM 897 C C . ARG A 1 114 ? -2.152 -4.807 1.776 1.00 72.50 114 ARG A C 1
ATOM 899 O O . ARG A 1 114 ? -1.836 -5.817 1.146 1.00 72.50 114 ARG A O 1
ATOM 906 N N . THR A 1 115 ? -3.042 -3.931 1.317 1.00 60.38 115 THR A N 1
ATOM 907 C CA . THR A 1 115 ? -3.397 -3.897 -0.108 1.00 60.38 115 THR A CA 1
ATOM 908 C C . THR A 1 115 ? -2.197 -3.351 -0.887 1.00 60.38 115 THR A C 1
ATOM 910 O O . THR A 1 115 ? -2.213 -2.259 -1.443 1.00 60.38 115 THR A O 1
ATOM 913 N N . VAL A 1 116 ? -1.089 -4.096 -0.845 1.00 61.75 116 VAL A N 1
ATOM 914 C CA . VAL A 1 116 ? -0.029 -3.993 -1.831 1.00 61.75 116 VAL A CA 1
ATOM 915 C C . VAL A 1 116 ? -0.688 -4.530 -3.082 1.00 61.75 116 VAL A C 1
ATOM 917 O O . VAL A 1 116 ? -0.833 -5.743 -3.242 1.00 61.75 116 VAL A O 1
ATOM 920 N N . ASP A 1 117 ? -1.197 -3.616 -3.893 1.00 66.56 117 ASP A N 1
ATOM 921 C CA . ASP A 1 117 ? -1.719 -3.923 -5.207 1.00 66.56 117 ASP A CA 1
ATOM 922 C C . ASP A 1 117 ? -0.565 -4.521 -6.013 1.00 66.56 117 ASP A C 1
ATOM 924 O O . ASP A 1 117 ? 0.230 -3.819 -6.625 1.00 66.56 117 ASP A O 1
ATOM 928 N N . TRP A 1 118 ? -0.438 -5.851 -5.987 1.00 67.50 118 TRP A N 1
ATOM 929 C CA . TRP A 1 118 ? 0.487 -6.595 -6.851 1.00 67.50 118 TRP A CA 1
ATOM 930 C C . TRP A 1 118 ? 0.164 -6.378 -8.335 1.00 67.50 118 TRP A C 1
ATOM 932 O O . TRP A 1 118 ? 0.965 -6.708 -9.206 1.00 67.50 118 TRP A O 1
ATOM 942 N N . THR A 1 119 ? -1.006 -5.804 -8.611 1.00 81.88 119 THR A N 1
ATOM 943 C CA . THR A 1 119 ? -1.429 -5.287 -9.905 1.00 81.88 119 THR A CA 1
ATOM 944 C C . THR A 1 119 ? -0.688 -4.015 -10.300 1.00 81.88 119 THR A C 1
ATOM 946 O O . THR A 1 119 ? -0.744 -3.672 -11.467 1.00 81.88 119 THR A O 1
ATOM 949 N N . PHE A 1 120 ? 0.018 -3.315 -9.408 1.00 87.06 120 PHE A N 1
ATOM 950 C CA . PHE A 1 120 ? 0.787 -2.122 -9.753 1.00 87.06 120 PHE A CA 1
ATOM 951 C C . PHE A 1 120 ? 2.259 -2.263 -9.359 1.00 87.06 120 PHE A C 1
ATOM 953 O O . PHE A 1 120 ? 2.639 -2.244 -8.187 1.00 87.06 120 PHE A O 1
ATOM 960 N N . ILE A 1 121 ? 3.120 -2.372 -10.365 1.00 86.75 121 ILE A N 1
ATOM 961 C CA . ILE A 1 121 ? 4.566 -2.460 -10.199 1.00 86.75 121 ILE A CA 1
ATOM 962 C C . ILE A 1 121 ? 5.152 -1.074 -10.450 1.00 86.75 121 ILE A C 1
ATOM 964 O O . ILE A 1 121 ? 5.246 -0.636 -11.592 1.00 86.75 121 ILE A O 1
ATOM 968 N N . SER A 1 122 ? 5.552 -0.386 -9.380 1.00 84.44 122 SER A N 1
ATOM 969 C CA . SER A 1 122 ? 6.181 0.935 -9.479 1.00 84.44 122 SER A CA 1
ATOM 970 C C . SER A 1 122 ? 7.583 0.850 -10.093 1.00 84.44 122 SER A C 1
ATOM 972 O O . SER A 1 122 ? 8.413 0.048 -9.656 1.00 84.44 122 SER A O 1
ATOM 974 N N . GLY A 1 123 ? 7.873 1.757 -11.028 1.00 73.44 123 GLY A N 1
ATOM 975 C CA . GLY A 1 123 ? 9.157 1.853 -11.728 1.00 73.44 123 GLY A CA 1
ATOM 976 C C . GLY A 1 123 ? 10.326 2.332 -10.868 1.00 73.44 123 GLY A C 1
ATOM 977 O O . GLY A 1 123 ? 11.465 2.319 -11.324 1.00 73.44 123 GLY A O 1
ATOM 978 N N . VAL A 1 124 ? 10.063 2.732 -9.619 1.00 68.75 124 VAL A N 1
ATOM 979 C CA . VAL A 1 124 ? 11.085 3.169 -8.654 1.00 68.75 124 VAL A CA 1
ATOM 980 C C . VAL A 1 124 ? 11.865 1.981 -8.084 1.00 68.75 124 VAL A C 1
ATOM 982 O O . VAL A 1 124 ? 13.035 2.102 -7.711 1.00 68.75 124 VAL A O 1
ATOM 985 N N . HIS A 1 125 ? 11.233 0.809 -7.996 1.00 65.19 125 HIS A N 1
ATOM 986 C CA . HIS A 1 125 ? 11.898 -0.376 -7.476 1.00 65.19 125 HIS A CA 1
ATOM 987 C C . HIS A 1 125 ? 12.764 -0.979 -8.576 1.00 65.19 125 HIS A C 1
ATOM 989 O O . HIS A 1 125 ? 12.250 -1.598 -9.504 1.00 65.19 125 HIS A O 1
ATOM 995 N N . ARG A 1 126 ? 14.089 -0.819 -8.450 1.00 64.69 126 ARG A N 1
ATOM 996 C CA . ARG A 1 126 ? 15.056 -1.485 -9.332 1.00 64.69 126 ARG A CA 1
ATOM 997 C C . ARG A 1 126 ? 14.795 -2.985 -9.285 1.00 64.69 126 ARG A C 1
ATOM 999 O O . ARG A 1 126 ? 14.982 -3.630 -8.247 1.00 64.69 126 ARG A O 1
ATOM 1006 N N . ALA A 1 127 ? 14.294 -3.511 -10.391 1.00 61.06 127 ALA A N 1
ATOM 1007 C CA . ALA A 1 127 ? 13.911 -4.896 -10.499 1.00 61.06 127 ALA A CA 1
ATOM 1008 C C . ALA A 1 127 ? 15.161 -5.768 -10.302 1.00 61.06 127 ALA A C 1
ATOM 1010 O O . ALA A 1 127 ? 16.204 -5.573 -10.919 1.00 61.06 127 ALA A O 1
ATOM 1011 N N . LYS A 1 128 ? 15.094 -6.725 -9.370 1.00 68.38 128 LYS A N 1
ATOM 1012 C CA . LYS A 1 128 ? 16.207 -7.650 -9.076 1.00 68.38 128 LYS A CA 1
ATOM 1013 C C . LYS A 1 128 ? 16.289 -8.772 -10.122 1.00 68.38 128 LYS A C 1
ATOM 1015 O O . LYS A 1 128 ? 16.552 -9.924 -9.776 1.00 68.38 128 LYS A O 1
ATOM 1020 N N . GLY A 1 129 ? 15.965 -8.453 -11.375 1.00 71.44 129 GLY A N 1
ATOM 1021 C CA . GLY A 1 129 ? 15.860 -9.391 -12.485 1.00 71.44 129 GLY A CA 1
ATOM 1022 C C . GLY A 1 129 ? 14.681 -10.361 -12.400 1.00 71.44 129 GLY A C 1
ATOM 1023 O O . GLY A 1 129 ? 14.607 -11.262 -13.215 1.00 71.44 129 GLY A O 1
ATOM 1024 N N . THR A 1 130 ? 13.767 -10.260 -11.432 1.00 85.62 130 THR A N 1
ATOM 1025 C CA . THR A 1 130 ? 12.667 -11.234 -11.303 1.00 85.62 130 THR A CA 1
ATOM 1026 C C . THR A 1 130 ? 11.642 -11.052 -12.422 1.00 85.62 130 THR A C 1
ATOM 1028 O O . THR A 1 130 ? 11.220 -9.926 -12.680 1.00 85.62 130 THR A O 1
ATOM 1031 N N . LEU A 1 131 ? 11.172 -12.155 -13.011 1.00 89.06 131 LEU A N 1
ATOM 1032 C CA . LEU A 1 131 ? 10.180 -12.168 -14.098 1.00 89.06 131 LEU A CA 1
ATOM 1033 C C . LEU A 1 131 ? 8.964 -11.257 -13.851 1.00 89.06 131 LEU A C 1
ATOM 1035 O O . LEU A 1 131 ? 8.551 -10.507 -14.731 1.00 89.06 131 LEU A O 1
ATOM 1039 N N . LEU A 1 132 ? 8.413 -11.290 -12.632 1.00 88.44 132 LEU A N 1
ATOM 1040 C CA . LEU A 1 132 ? 7.261 -10.472 -12.256 1.00 88.44 132 LEU A CA 1
ATOM 1041 C C . LEU A 1 132 ? 7.566 -8.976 -12.388 1.00 88.44 132 LEU A C 1
ATOM 1043 O O . LEU A 1 132 ? 6.794 -8.239 -12.987 1.00 88.44 132 LEU A O 1
ATOM 1047 N N . TYR A 1 133 ? 8.713 -8.537 -11.870 1.00 88.38 133 TYR A N 1
ATOM 1048 C CA . TYR A 1 133 ? 9.100 -7.132 -11.895 1.00 88.38 133 TYR A CA 1
ATOM 1049 C C . TYR A 1 133 ? 9.560 -6.681 -13.275 1.00 88.38 133 TYR A C 1
ATOM 1051 O O . TYR A 1 133 ? 9.358 -5.521 -13.608 1.00 88.38 133 TYR A O 1
ATOM 1059 N N . GLU A 1 134 ? 10.154 -7.563 -14.084 1.00 89.75 134 GLU A N 1
ATOM 1060 C CA . GLU A 1 134 ? 10.769 -7.211 -15.370 1.00 89.75 134 GLU A CA 1
ATOM 1061 C C . GLU A 1 134 ? 9.826 -7.339 -16.568 1.00 89.75 134 GLU A C 1
ATOM 1063 O O . GLU A 1 134 ? 9.800 -6.470 -17.444 1.00 89.75 134 GLU A O 1
ATOM 1068 N N . LEU A 1 135 ? 8.994 -8.373 -16.571 1.00 93.50 135 LEU A N 1
ATOM 1069 C CA . LEU A 1 135 ? 8.096 -8.709 -17.670 1.00 93.50 135 LEU A CA 1
ATOM 1070 C C . LEU A 1 135 ? 6.661 -8.902 -17.184 1.00 93.50 135 LEU A C 1
ATOM 1072 O O . LEU A 1 135 ? 5.916 -9.622 -17.822 1.00 93.50 135 LEU A O 1
ATOM 1076 N N . ALA A 1 136 ? 6.258 -8.320 -16.048 1.00 92.88 136 ALA A N 1
ATOM 1077 C CA . ALA A 1 136 ? 4.894 -8.437 -15.509 1.00 92.88 136 ALA A CA 1
ATOM 1078 C C . ALA A 1 136 ? 4.392 -9.894 -15.368 1.00 92.88 136 ALA A C 1
ATOM 1080 O O . ALA A 1 136 ? 3.188 -10.141 -15.367 1.00 92.88 136 ALA A O 1
ATOM 1081 N N . GLY A 1 137 ? 5.311 -10.861 -15.249 1.00 92.62 137 GLY A N 1
ATOM 1082 C CA . GLY A 1 137 ? 4.998 -12.288 -15.160 1.00 92.62 137 GLY A CA 1
ATOM 1083 C C . GLY A 1 137 ? 4.977 -13.048 -16.493 1.00 92.62 137 GLY A C 1
ATOM 1084 O O . GLY A 1 137 ? 4.784 -14.260 -16.466 1.00 92.62 137 GLY A O 1
ATOM 1085 N N . TYR A 1 138 ? 5.195 -12.385 -17.630 1.00 95.06 138 TYR A N 1
ATOM 1086 C CA . TYR A 1 138 ? 5.342 -13.048 -18.928 1.00 95.06 138 TYR A CA 1
ATOM 1087 C C . TYR A 1 138 ? 6.739 -13.659 -19.080 1.00 95.06 138 TYR A C 1
ATOM 1089 O O . TYR A 1 138 ? 7.728 -13.149 -18.559 1.00 95.06 138 TYR A O 1
ATOM 1097 N N . ASP A 1 139 ? 6.806 -14.772 -19.800 1.00 95.12 139 ASP A N 1
ATOM 1098 C CA . ASP A 1 139 ? 7.985 -15.621 -19.998 1.00 95.12 139 ASP A CA 1
ATOM 1099 C C . ASP A 1 139 ? 8.960 -15.112 -21.069 1.00 95.12 139 ASP A C 1
ATOM 1101 O O . ASP A 1 139 ? 10.096 -15.576 -21.148 1.00 95.12 139 ASP A O 1
ATOM 1105 N N . SER A 1 140 ? 8.536 -14.149 -21.884 1.00 95.44 140 SER A N 1
ATOM 1106 C CA . SER A 1 140 ? 9.335 -13.566 -22.957 1.00 95.44 140 SER A CA 1
ATOM 1107 C C . SER A 1 140 ? 8.930 -12.120 -23.234 1.00 95.44 140 SER A C 1
ATOM 1109 O O . SER A 1 140 ? 7.833 -11.676 -22.882 1.00 95.44 140 SER A O 1
ATOM 1111 N N . TRP A 1 141 ? 9.830 -11.375 -23.878 1.00 94.94 141 TRP A N 1
ATOM 1112 C CA . TRP A 1 141 ? 9.572 -9.996 -24.289 1.00 94.94 141 TRP A CA 1
ATOM 1113 C C . TRP A 1 141 ? 8.465 -9.892 -25.347 1.00 94.94 141 TRP A C 1
ATOM 1115 O O . TRP A 1 141 ? 7.603 -9.019 -25.257 1.00 94.94 141 TRP A O 1
ATOM 1125 N N . ASP A 1 142 ? 8.439 -10.816 -26.306 1.00 96.38 142 ASP A N 1
ATOM 1126 C CA . ASP A 1 142 ? 7.413 -10.835 -27.351 1.00 96.38 142 ASP A CA 1
ATOM 1127 C C . ASP A 1 142 ? 6.024 -11.087 -26.757 1.00 96.38 142 ASP A C 1
ATOM 1129 O O . ASP A 1 142 ? 5.067 -10.390 -27.083 1.00 96.38 142 ASP A O 1
ATOM 1133 N N . ASN A 1 143 ? 5.914 -12.024 -25.811 1.00 96.69 143 ASN A N 1
ATOM 1134 C CA . ASN A 1 143 ? 4.654 -12.282 -25.118 1.00 96.69 143 ASN A CA 1
ATOM 1135 C C . ASN A 1 143 ? 4.221 -11.076 -24.265 1.00 96.69 143 ASN A C 1
ATOM 1137 O O . ASN A 1 143 ? 3.062 -10.670 -24.302 1.00 96.69 143 ASN A O 1
ATOM 1141 N N . PHE A 1 144 ? 5.163 -10.437 -23.562 1.00 96.25 144 PHE A N 1
ATOM 1142 C CA . PHE A 1 144 ? 4.899 -9.206 -22.813 1.00 96.25 144 PHE A CA 1
ATOM 1143 C C . PHE A 1 144 ? 4.338 -8.094 -23.714 1.00 96.25 144 PHE A C 1
ATOM 1145 O O . PHE A 1 144 ? 3.304 -7.509 -23.406 1.00 96.25 144 PHE A O 1
ATOM 1152 N N . THR A 1 145 ? 4.976 -7.817 -24.850 1.00 96.06 145 THR A N 1
ATOM 1153 C CA . THR A 1 145 ? 4.559 -6.724 -25.747 1.00 96.06 145 THR A CA 1
ATOM 1154 C C . THR A 1 145 ? 3.253 -7.005 -26.487 1.00 96.06 145 THR A C 1
ATOM 1156 O O . THR A 1 145 ? 2.500 -6.074 -26.757 1.00 96.06 145 THR A O 1
ATOM 1159 N N . GLN A 1 146 ? 2.936 -8.271 -26.770 1.00 97.38 146 GLN A N 1
ATOM 1160 C CA . GLN A 1 146 ? 1.653 -8.655 -27.369 1.00 97.38 146 GLN A CA 1
ATOM 1161 C C . GLN A 1 146 ? 0.481 -8.551 -26.387 1.00 97.38 146 GLN A C 1
ATOM 1163 O O . GLN A 1 146 ? -0.653 -8.323 -26.804 1.00 97.38 146 GLN A O 1
ATOM 1168 N N . GLN A 1 147 ? 0.744 -8.731 -25.092 1.00 97.69 147 GLN A N 1
ATOM 1169 C CA . GLN A 1 147 ? -0.282 -8.774 -24.048 1.00 97.69 147 GLN A CA 1
ATOM 1170 C C . GLN A 1 147 ? -0.396 -7.470 -23.249 1.00 97.69 147 GLN A C 1
ATOM 1172 O O . GLN A 1 147 ? -1.257 -7.368 -22.371 1.00 97.69 147 GLN A O 1
ATOM 1177 N N . CYS A 1 148 ? 0.457 -6.478 -23.516 1.00 97.06 148 CYS A N 1
ATOM 1178 C CA . CYS A 1 148 ? 0.498 -5.226 -22.769 1.00 97.06 148 CYS A CA 1
ATOM 1179 C C . CYS A 1 148 ? 0.461 -3.996 -23.681 1.00 97.06 148 CYS A C 1
ATOM 1181 O O . CYS A 1 148 ? 1.220 -3.877 -24.638 1.00 97.06 148 CYS A O 1
ATOM 1183 N N . CYS A 1 149 ? -0.371 -3.022 -23.316 1.00 97.31 149 CYS A N 1
ATOM 1184 C CA . CYS A 1 149 ? -0.426 -1.712 -23.955 1.00 97.31 149 CYS A CA 1
ATOM 1185 C C . CYS A 1 149 ? 0.534 -0.745 -23.255 1.00 97.31 149 CYS A C 1
ATOM 1187 O O . CYS A 1 149 ? 0.426 -0.547 -22.044 1.00 97.31 149 CYS A O 1
ATOM 1189 N N . CYS A 1 150 ? 1.437 -0.116 -24.009 1.00 96.50 150 CYS A N 1
ATOM 1190 C CA . CYS A 1 150 ? 2.345 0.896 -23.473 1.00 96.50 150 CYS A CA 1
ATOM 1191 C C . CYS A 1 150 ? 1.777 2.310 -23.609 1.00 96.50 150 CYS A C 1
ATOM 1193 O O . CYS A 1 150 ? 1.270 2.690 -24.663 1.00 96.50 150 CYS A O 1
ATOM 1195 N N . MET A 1 151 ? 1.931 3.104 -22.556 1.00 95.88 151 MET A N 1
ATOM 1196 C CA . MET A 1 151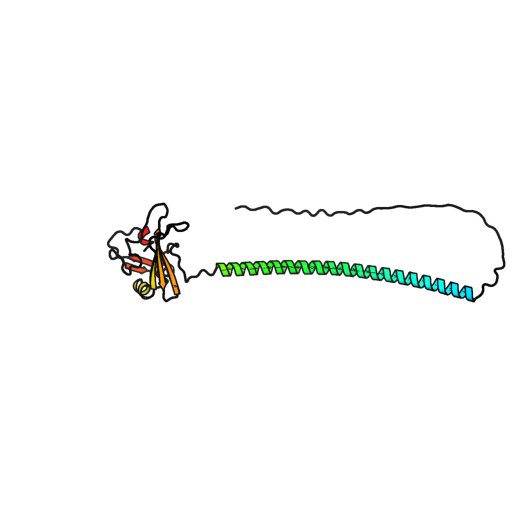 ? 1.687 4.541 -22.529 1.00 95.88 151 MET A CA 1
ATOM 1197 C C . MET A 1 151 ? 2.940 5.231 -22.001 1.00 95.88 151 MET A C 1
ATOM 1199 O O . MET A 1 151 ? 3.506 4.797 -21.002 1.00 95.88 151 MET A O 1
ATOM 1203 N N . ALA A 1 152 ? 3.370 6.307 -22.646 1.00 93.94 152 ALA A N 1
ATOM 1204 C CA . ALA A 1 152 ? 4.532 7.081 -22.227 1.00 93.94 152 ALA A CA 1
ATOM 1205 C C . ALA A 1 152 ? 4.110 8.476 -21.762 1.00 93.94 152 ALA A C 1
ATOM 1207 O O . ALA A 1 152 ? 3.243 9.103 -22.369 1.00 93.94 152 ALA A O 1
ATOM 1208 N N . ALA A 1 153 ? 4.765 8.961 -20.714 1.00 90.56 153 ALA A N 1
ATOM 1209 C CA . ALA A 1 153 ? 4.769 10.356 -20.315 1.00 90.56 153 ALA A CA 1
ATOM 1210 C C . ALA A 1 153 ? 6.209 10.864 -20.424 1.00 90.56 153 ALA A C 1
ATOM 1212 O O . ALA A 1 153 ? 7.107 10.334 -19.765 1.00 90.56 153 ALA A O 1
ATOM 1213 N N . THR A 1 154 ? 6.421 11.856 -21.284 1.00 90.62 154 THR A N 1
ATOM 1214 C CA . THR A 1 154 ? 7.706 12.544 -21.446 1.00 90.62 154 THR A CA 1
ATOM 1215 C C . THR A 1 154 ? 7.647 13.914 -20.804 1.00 90.62 154 THR A C 1
ATOM 1217 O O . THR A 1 154 ? 6.560 14.453 -20.576 1.00 90.62 154 THR A O 1
ATOM 1220 N N . ASP A 1 155 ? 8.821 14.480 -20.531 1.00 81.25 155 ASP A N 1
ATOM 1221 C CA . ASP A 1 155 ? 8.963 15.863 -20.064 1.00 81.25 155 ASP A CA 1
ATOM 1222 C C . ASP A 1 155 ? 8.187 16.144 -18.766 1.00 81.25 155 ASP A C 1
ATOM 1224 O O . ASP A 1 155 ? 7.711 17.258 -18.517 1.00 81.25 155 ASP A O 1
ATOM 1228 N N . ALA A 1 156 ? 8.054 15.125 -17.912 1.00 80.81 156 ALA A N 1
ATOM 1229 C CA . ALA A 1 156 ? 7.469 15.302 -16.598 1.00 80.81 156 ALA A CA 1
ATOM 1230 C C . ALA A 1 156 ? 8.341 16.269 -15.787 1.00 80.81 156 ALA A C 1
ATOM 1232 O O . ALA A 1 156 ? 9.574 16.202 -15.806 1.00 80.81 156 ALA A O 1
ATOM 1233 N N . ALA A 1 157 ? 7.699 17.179 -15.052 1.00 77.38 157 ALA A N 1
ATOM 1234 C CA . ALA A 1 157 ? 8.405 18.079 -14.154 1.00 77.38 157 ALA A CA 1
ATOM 1235 C C . ALA A 1 157 ? 9.114 17.247 -13.072 1.00 77.38 157 ALA A C 1
ATOM 1237 O O . ALA A 1 157 ? 8.473 16.765 -12.136 1.00 77.38 157 ALA A O 1
ATOM 1238 N N . ALA A 1 158 ? 10.430 17.066 -13.212 1.00 77.12 158 ALA A N 1
ATOM 1239 C CA . ALA A 1 158 ? 11.239 16.328 -12.251 1.00 77.12 158 ALA A CA 1
ATOM 1240 C C . ALA A 1 158 ? 11.107 16.967 -10.862 1.00 77.12 158 ALA A C 1
ATOM 1242 O O . ALA A 1 158 ? 11.602 18.064 -10.603 1.00 77.12 158 ALA A O 1
ATOM 1243 N N . GLY A 1 159 ? 10.418 16.262 -9.967 1.00 76.50 159 GLY A N 1
ATOM 1244 C CA . GLY A 1 159 ? 10.136 16.706 -8.611 1.00 76.50 159 GLY A CA 1
ATOM 1245 C C . GLY A 1 159 ? 10.398 15.613 -7.583 1.00 76.50 159 GLY A C 1
ATOM 1246 O O . GLY A 1 159 ? 10.414 14.416 -7.890 1.00 76.50 159 GLY A O 1
ATOM 1247 N N . TYR A 1 160 ? 10.592 16.037 -6.336 1.00 74.12 160 TYR A N 1
ATOM 1248 C CA . TYR A 1 160 ? 10.668 15.129 -5.196 1.00 74.12 160 TYR A CA 1
ATOM 1249 C C . TYR A 1 160 ? 9.360 14.318 -5.082 1.00 74.12 160 TYR A C 1
ATOM 1251 O O . TYR A 1 160 ? 8.285 14.911 -5.207 1.00 74.12 160 TYR A O 1
ATOM 1259 N N . PRO A 1 161 ? 9.408 12.999 -4.807 1.00 73.06 161 PRO A N 1
ATOM 1260 C CA . PRO A 1 161 ? 10.575 12.236 -4.342 1.00 73.06 161 PRO A CA 1
ATOM 1261 C C . PRO A 1 161 ? 11.387 11.489 -5.410 1.00 73.06 161 PRO A C 1
ATOM 1263 O O . PRO A 1 161 ? 12.482 11.033 -5.090 1.00 73.06 161 PRO A O 1
ATOM 1266 N N . TYR A 1 162 ? 10.892 11.337 -6.642 1.00 75.31 162 TYR A N 1
ATOM 1267 C CA . TYR A 1 162 ? 11.471 10.376 -7.596 1.00 75.31 162 TYR A CA 1
ATOM 1268 C C . TYR A 1 162 ? 12.253 11.001 -8.757 1.00 75.31 162 TYR A C 1
ATOM 1270 O O . TYR A 1 162 ? 13.021 10.287 -9.393 1.00 75.31 162 TYR A O 1
ATOM 1278 N N . TYR A 1 163 ? 12.102 12.305 -9.027 1.00 83.12 163 TYR A N 1
ATOM 1279 C CA . TYR A 1 163 ? 12.800 13.014 -10.116 1.00 83.12 163 TYR A CA 1
ATOM 1280 C C . TYR A 1 163 ? 12.723 12.301 -11.482 1.00 83.12 163 TYR A C 1
ATOM 1282 O O . TYR A 1 163 ? 13.641 12.411 -12.295 1.00 83.12 163 TYR A O 1
ATOM 1290 N N . ALA A 1 164 ? 11.642 11.556 -11.728 1.00 86.44 164 ALA A N 1
ATOM 1291 C CA . ALA A 1 164 ? 11.396 10.874 -12.990 1.00 86.44 164 ALA A CA 1
ATOM 1292 C C . ALA A 1 164 ? 10.992 11.903 -14.054 1.00 86.44 164 ALA A C 1
ATOM 1294 O O . ALA A 1 164 ? 10.087 12.704 -13.828 1.00 86.44 164 ALA A O 1
ATOM 1295 N N . VAL A 1 165 ? 11.693 11.885 -15.185 1.00 87.19 165 VAL A N 1
ATOM 1296 C CA . VAL A 1 165 ? 11.489 12.802 -16.318 1.00 87.19 165 VAL A CA 1
ATOM 1297 C C . VAL A 1 165 ? 10.683 12.110 -17.408 1.00 87.19 165 VAL A C 1
ATOM 1299 O O . VAL A 1 165 ? 9.694 12.654 -17.887 1.00 87.19 165 VAL A O 1
ATOM 1302 N N . ASP A 1 166 ? 11.083 10.881 -17.739 1.00 90.56 166 ASP A N 1
ATOM 1303 C CA . ASP A 1 166 ? 10.423 10.057 -18.745 1.00 90.56 166 ASP A CA 1
ATOM 1304 C C . ASP A 1 166 ? 9.990 8.740 -18.107 1.00 90.56 166 ASP A C 1
ATOM 1306 O O . ASP A 1 166 ? 10.811 8.015 -17.529 1.00 90.56 166 ASP A O 1
ATOM 1310 N N . VAL A 1 167 ? 8.703 8.423 -18.213 1.00 90.94 167 VAL A N 1
ATOM 1311 C CA . VAL A 1 167 ? 8.091 7.237 -17.609 1.00 90.94 167 VAL A CA 1
ATOM 1312 C C . VAL A 1 167 ? 7.249 6.519 -18.651 1.00 90.94 167 VAL A C 1
ATOM 1314 O O . VAL A 1 167 ? 6.501 7.144 -19.398 1.00 90.94 167 VAL A O 1
ATOM 1317 N N . GLU A 1 168 ? 7.340 5.194 -18.686 1.00 93.69 168 GLU A N 1
ATOM 1318 C CA . GLU A 1 168 ? 6.400 4.358 -19.429 1.00 93.69 168 GLU A CA 1
ATOM 1319 C C . GLU A 1 168 ? 5.571 3.496 -18.475 1.00 93.69 168 GLU A C 1
ATOM 1321 O O . GLU A 1 168 ? 6.076 2.967 -17.487 1.00 93.69 168 GLU A O 1
ATOM 1326 N N . SER A 1 169 ? 4.289 3.357 -18.784 1.00 94.62 169 SER A N 1
ATOM 1327 C CA . SER A 1 169 ? 3.328 2.522 -18.081 1.00 94.62 169 SER A CA 1
ATOM 1328 C C . SER A 1 169 ? 2.803 1.462 -19.038 1.00 94.62 169 SER A C 1
ATOM 1330 O O . SER A 1 169 ? 2.310 1.774 -20.121 1.00 94.62 169 SER A O 1
ATOM 1332 N N . TRP A 1 170 ? 2.927 0.203 -18.643 1.00 95.38 170 TRP A N 1
ATOM 1333 C CA . TRP A 1 170 ? 2.483 -0.962 -19.391 1.00 95.38 170 TRP A CA 1
ATOM 1334 C C . TRP A 1 170 ? 1.275 -1.565 -18.703 1.00 95.38 170 TRP A C 1
ATOM 1336 O O . TRP A 1 170 ? 1.404 -2.095 -17.603 1.00 95.38 170 TRP A O 1
ATOM 1346 N N . VAL A 1 171 ? 0.117 -1.503 -19.347 1.00 96.19 171 VAL A N 1
ATOM 1347 C CA . VAL A 1 171 ? -1.125 -2.092 -18.841 1.00 96.19 171 VAL A CA 1
ATOM 1348 C C . VAL A 1 171 ? -1.342 -3.425 -19.541 1.00 96.19 171 VAL A C 1
ATOM 1350 O O . VAL A 1 171 ? -1.545 -3.467 -20.753 1.00 96.19 171 VAL A O 1
ATOM 1353 N N . CYS A 1 172 ? -1.269 -4.512 -18.782 1.00 96.75 172 CYS A N 1
ATOM 1354 C CA . CYS A 1 172 ? -1.248 -5.874 -19.298 1.00 96.75 172 CYS A CA 1
ATOM 1355 C C . CYS A 1 172 ? -2.589 -6.603 -19.143 1.00 96.75 172 CYS A C 1
ATOM 1357 O O . CYS A 1 172 ? -3.349 -6.357 -18.205 1.00 96.75 172 CYS A O 1
ATOM 1359 N N . ALA A 1 173 ? -2.849 -7.572 -20.025 1.00 96.75 173 ALA A N 1
ATOM 1360 C CA . ALA A 1 173 ? -4.066 -8.388 -20.031 1.00 96.75 173 ALA A CA 1
ATOM 1361 C C . ALA A 1 173 ? -4.259 -9.234 -18.756 1.00 96.75 173 ALA A C 1
ATOM 1363 O O . ALA A 1 173 ? -5.387 -9.518 -18.361 1.00 96.75 173 ALA A O 1
ATOM 1364 N N . ASN A 1 174 ? -3.170 -9.594 -18.069 1.00 93.81 174 ASN A N 1
ATOM 1365 C CA . ASN A 1 174 ? -3.194 -10.280 -16.773 1.00 93.81 174 ASN A CA 1
ATOM 1366 C C . ASN A 1 174 ? -3.570 -9.367 -15.584 1.00 93.81 174 ASN A C 1
ATOM 1368 O O . ASN A 1 174 ? -3.510 -9.807 -14.436 1.00 93.81 174 ASN A O 1
ATOM 1372 N N . GLY A 1 175 ? -3.941 -8.107 -15.840 1.00 92.56 175 GLY A N 1
ATOM 1373 C CA . GLY A 1 175 ? -4.346 -7.134 -14.824 1.00 92.56 175 GLY A CA 1
ATOM 1374 C C . GLY A 1 175 ? -3.184 -6.433 -14.118 1.00 92.56 175 GLY A C 1
ATOM 1375 O O . GLY A 1 175 ? -3.422 -5.653 -13.197 1.00 92.56 175 GLY A O 1
ATOM 1376 N N . VAL A 1 176 ? -1.937 -6.685 -14.533 1.00 93.38 176 VAL A N 1
ATOM 1377 C CA . VAL A 1 176 ? -0.753 -5.998 -14.007 1.00 93.38 176 VAL A CA 1
ATOM 1378 C C . VAL A 1 176 ? -0.490 -4.720 -14.804 1.00 93.38 176 VAL A C 1
ATOM 1380 O O . VAL A 1 176 ? -0.475 -4.711 -16.030 1.00 93.38 176 VAL A O 1
ATOM 1383 N N . THR A 1 177 ? -0.245 -3.633 -14.091 1.00 94.06 177 THR A N 1
ATOM 1384 C CA . THR A 1 177 ? 0.239 -2.353 -14.588 1.00 94.06 177 THR A CA 1
ATOM 1385 C C . THR A 1 177 ? 1.676 -2.191 -14.125 1.00 94.06 177 THR A C 1
ATOM 1387 O O . THR A 1 177 ? 1.950 -2.162 -12.926 1.00 94.06 177 THR A O 1
ATOM 1390 N N . LYS A 1 178 ? 2.609 -2.105 -15.066 1.00 92.62 178 LYS A N 1
ATOM 1391 C CA . LYS A 1 178 ? 4.028 -1.921 -14.781 1.00 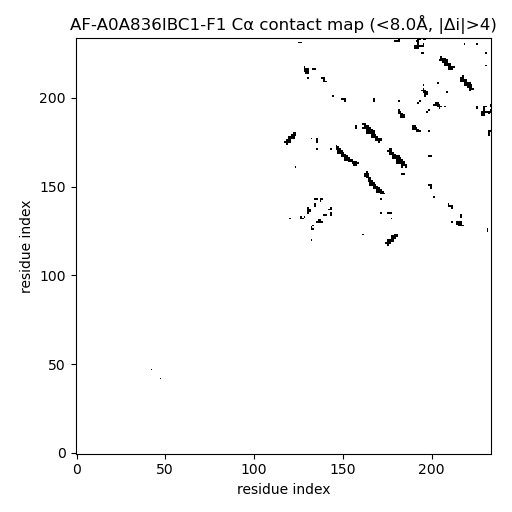92.62 178 LYS A CA 1
ATOM 1392 C C . LYS A 1 178 ? 4.475 -0.533 -15.209 1.00 92.62 178 LYS A C 1
ATOM 1394 O O . LYS A 1 178 ? 4.499 -0.226 -16.395 1.00 92.62 178 LYS A O 1
ATOM 1399 N N . GLU A 1 179 ? 4.919 0.258 -14.250 1.00 91.75 179 GLU A N 1
ATOM 1400 C CA . GLU A 1 179 ? 5.605 1.518 -14.491 1.00 91.75 179 GLU A CA 1
ATOM 1401 C C . GLU A 1 179 ? 7.118 1.276 -14.619 1.00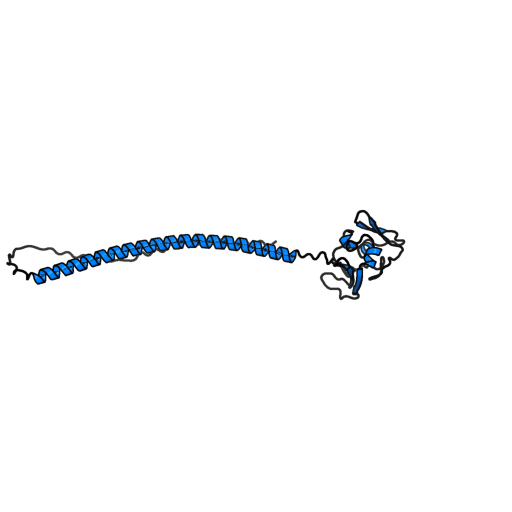 91.75 179 GLU A C 1
ATOM 1403 O O . GLU A 1 179 ? 7.694 0.427 -13.935 1.00 91.75 179 GLU A O 1
ATOM 1408 N N . ARG A 1 180 ? 7.784 2.013 -15.507 1.00 88.81 180 ARG A N 1
ATOM 1409 C CA . ARG A 1 180 ? 9.241 2.014 -15.682 1.00 88.81 180 ARG A CA 1
ATOM 1410 C C . ARG A 1 180 ? 9.719 3.443 -15.867 1.00 88.81 180 ARG A C 1
ATOM 1412 O O . ARG A 1 180 ? 9.262 4.142 -16.769 1.00 88.81 180 ARG A O 1
ATOM 1419 N N . VAL A 1 181 ? 10.688 3.846 -15.053 1.00 89.56 181 VAL A N 1
ATOM 1420 C CA . VAL A 1 181 ? 11.365 5.136 -15.207 1.00 89.56 181 VAL A CA 1
ATOM 1421 C C . VAL A 1 181 ? 12.493 4.978 -16.222 1.00 89.56 181 VAL A C 1
ATOM 1423 O O . VAL A 1 181 ? 13.407 4.177 -16.032 1.00 89.56 181 VAL A O 1
ATOM 1426 N N . ARG A 1 182 ? 12.423 5.740 -17.314 1.00 88.00 182 ARG A N 1
ATOM 1427 C CA . ARG A 1 182 ? 13.407 5.724 -18.407 1.00 88.00 182 ARG A CA 1
ATOM 1428 C C . ARG A 1 182 ? 14.539 6.695 -18.200 1.00 88.00 182 ARG A C 1
ATOM 1430 O O . ARG A 1 182 ? 15.685 6.388 -18.530 1.00 88.00 182 ARG A O 1
ATOM 1437 N N . ARG A 1 183 ? 14.194 7.856 -17.665 1.00 87.62 183 ARG A N 1
ATOM 1438 C CA . ARG A 1 183 ? 15.111 8.946 -17.401 1.00 87.62 183 ARG A CA 1
ATOM 1439 C C . ARG A 1 183 ? 14.768 9.527 -16.043 1.00 87.62 183 ARG A C 1
ATOM 1441 O O . ARG A 1 183 ? 13.618 9.885 -15.797 1.00 87.62 183 ARG A O 1
ATOM 1448 N N . ASP A 1 184 ? 15.765 9.606 -15.177 1.00 84.81 184 ASP A N 1
ATOM 1449 C CA . ASP A 1 184 ? 15.675 10.298 -13.897 1.00 84.81 184 ASP A CA 1
ATOM 1450 C C . ASP A 1 184 ? 16.777 11.361 -13.807 1.00 84.81 184 ASP A C 1
ATOM 1452 O O . ASP A 1 184 ? 17.809 11.273 -14.474 1.00 84.81 184 ASP A O 1
ATOM 1456 N N . GLY A 1 185 ? 16.508 12.409 -13.032 1.00 80.06 185 GLY A N 1
ATOM 1457 C CA . GLY A 1 185 ? 17.440 13.510 -12.775 1.00 80.06 185 GLY A CA 1
ATOM 1458 C C . GLY A 1 185 ? 18.100 13.428 -11.400 1.00 80.06 185 GLY A C 1
ATOM 1459 O O . GLY A 1 185 ? 18.370 14.466 -10.795 1.00 80.06 185 GLY A O 1
ATOM 1460 N N . TYR A 1 186 ? 18.284 12.223 -10.855 1.00 74.25 186 TYR A N 1
ATOM 1461 C CA . TYR A 1 186 ? 18.855 12.051 -9.518 1.00 74.25 186 TYR A CA 1
ATOM 1462 C C . TYR A 1 186 ? 20.332 12.502 -9.501 1.00 74.25 186 TYR A C 1
ATOM 1464 O O . TYR A 1 186 ? 21.070 12.260 -10.452 1.00 74.25 186 TYR A O 1
ATOM 1472 N N . ASP A 1 187 ? 20.766 13.195 -8.443 1.00 68.19 187 ASP A N 1
ATOM 1473 C CA . ASP A 1 187 ? 22.137 13.722 -8.280 1.00 68.19 187 ASP A CA 1
ATOM 1474 C C . ASP A 1 187 ? 22.658 14.624 -9.426 1.00 68.19 187 ASP A C 1
ATOM 1476 O O . ASP A 1 187 ? 23.863 14.713 -9.660 1.00 68.19 187 ASP A O 1
ATOM 1480 N N . ASN A 1 188 ? 21.767 15.334 -10.134 1.00 67.62 188 ASN A N 1
ATOM 1481 C CA . ASN A 1 188 ? 22.089 16.181 -11.299 1.00 67.62 188 ASN A CA 1
ATOM 1482 C C . ASN A 1 188 ? 22.732 15.428 -12.484 1.00 67.62 188 ASN A C 1
ATOM 1484 O O . ASN A 1 188 ? 23.244 16.066 -13.407 1.00 67.62 188 ASN A O 1
ATOM 1488 N N . ALA A 1 189 ? 22.698 14.094 -12.486 1.00 76.25 189 ALA A N 1
ATOM 1489 C CA . ALA A 1 189 ? 23.162 13.266 -13.588 1.00 76.25 189 ALA A CA 1
ATOM 1490 C C . ALA A 1 189 ? 21.955 12.622 -14.272 1.00 76.25 189 ALA A C 1
ATOM 1492 O O . ALA A 1 189 ? 21.230 11.830 -13.673 1.00 76.25 189 ALA A O 1
ATOM 1493 N N . ILE A 1 190 ? 21.735 12.970 -15.540 1.00 77.31 190 ILE A N 1
ATOM 1494 C CA . ILE A 1 190 ? 20.702 12.326 -16.346 1.00 77.31 190 ILE A CA 1
ATOM 1495 C C . ILE A 1 190 ? 21.252 10.983 -16.795 1.00 77.31 190 ILE A C 1
ATOM 1497 O O . ILE A 1 190 ? 22.065 10.908 -17.715 1.00 77.31 190 ILE A O 1
ATOM 1501 N N . THR A 1 191 ? 20.785 9.927 -16.152 1.00 79.12 191 THR A N 1
ATOM 1502 C CA . THR A 1 191 ? 21.027 8.573 -16.630 1.00 79.12 191 THR A CA 1
ATOM 1503 C C . THR A 1 191 ? 19.796 8.144 -17.431 1.00 79.12 191 THR A C 1
ATOM 1505 O O . THR A 1 191 ? 18.654 8.400 -17.036 1.00 79.12 191 THR A O 1
ATOM 1508 N N . ASP A 1 192 ? 19.991 7.517 -18.589 1.00 84.81 192 ASP A N 1
ATOM 1509 C CA . ASP A 1 192 ? 18.878 7.091 -19.433 1.00 84.81 192 ASP A CA 1
ATOM 1510 C C . ASP A 1 192 ? 19.022 5.660 -19.957 1.00 84.81 192 ASP A C 1
ATOM 1512 O O . ASP A 1 192 ? 20.117 5.113 -20.074 1.00 84.81 192 ASP A O 1
ATOM 1516 N N . GLY A 1 193 ? 17.874 5.024 -20.193 1.00 84.00 193 GLY A N 1
ATOM 1517 C CA . GLY A 1 193 ? 17.777 3.677 -20.762 1.00 84.00 193 GLY A CA 1
ATOM 1518 C C . GLY A 1 193 ? 17.664 3.654 -22.292 1.00 84.00 193 GLY A C 1
ATOM 1519 O O . GLY A 1 193 ? 17.437 2.589 -22.869 1.00 84.00 193 GLY A O 1
ATOM 1520 N N . TYR A 1 194 ? 17.798 4.802 -22.970 1.00 88.69 194 TYR A N 1
ATOM 1521 C CA . TYR A 1 194 ? 17.487 4.939 -24.402 1.00 88.69 194 TYR A CA 1
ATOM 1522 C C . TYR A 1 194 ? 18.472 4.238 -25.335 1.00 88.69 194 TYR A C 1
ATOM 1524 O O . TYR A 1 194 ? 18.158 4.011 -26.514 1.00 88.69 194 TYR A O 1
ATOM 1532 N N . SER A 1 195 ? 19.658 3.918 -24.822 1.00 88.62 195 SER A N 1
ATOM 1533 C CA . SER A 1 195 ? 20.669 3.117 -25.510 1.00 88.62 195 SER A CA 1
ATOM 1534 C C . SER A 1 195 ? 20.221 1.669 -25.709 1.00 88.62 195 SER A C 1
ATOM 1536 O O . SER A 1 195 ? 20.611 1.053 -26.693 1.00 88.62 195 SER A O 1
ATOM 1538 N N . VAL A 1 196 ? 19.353 1.143 -24.838 1.00 89.94 196 VAL A N 1
ATOM 1539 C CA . VAL A 1 196 ? 18.850 -0.235 -24.929 1.00 89.94 196 VAL A CA 1
ATOM 1540 C C . VAL A 1 196 ? 17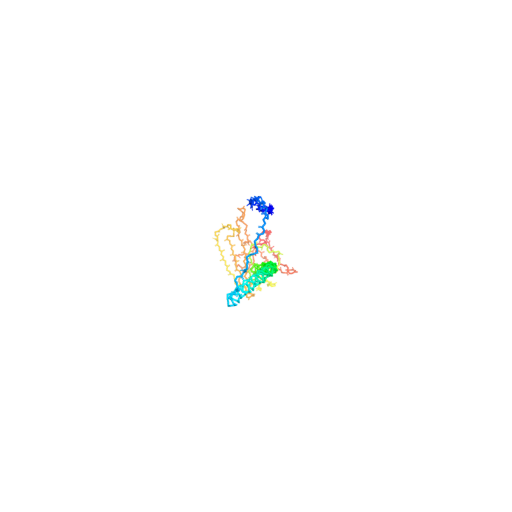.560 -0.303 -25.741 1.00 89.94 196 VAL A C 1
ATOM 1542 O O . VAL A 1 196 ? 17.429 -1.144 -26.629 1.00 89.94 196 VAL A O 1
ATOM 1545 N N . ARG A 1 197 ? 16.603 0.590 -25.463 1.00 92.69 197 ARG A N 1
ATOM 1546 C CA . ARG A 1 197 ? 15.286 0.616 -26.117 1.00 92.69 197 ARG A CA 1
ATOM 1547 C C . ARG A 1 197 ? 14.678 2.016 -26.073 1.00 92.69 197 ARG A C 1
ATOM 1549 O O . ARG A 1 197 ? 14.918 2.774 -25.139 1.00 92.69 197 ARG A O 1
ATOM 1556 N N . GLY A 1 198 ? 13.899 2.378 -27.093 1.00 91.69 198 GLY A N 1
ATOM 1557 C CA . GLY A 1 198 ? 13.117 3.622 -27.078 1.00 91.69 198 GLY A CA 1
ATOM 1558 C C . GLY A 1 198 ? 11.946 3.574 -26.084 1.00 91.69 198 GLY A C 1
ATOM 1559 O O . GLY A 1 198 ? 11.511 2.491 -25.695 1.00 91.69 198 GLY A O 1
ATOM 1560 N N . LEU A 1 199 ? 11.394 4.737 -25.720 1.00 91.44 199 LEU A N 1
ATOM 1561 C CA . LEU A 1 199 ? 10.131 4.828 -24.966 1.00 91.44 199 LEU A CA 1
ATOM 1562 C C . LEU A 1 199 ? 9.033 4.048 -25.684 1.00 91.44 199 LEU A C 1
ATOM 1564 O O . LEU A 1 199 ? 8.793 4.293 -26.866 1.00 91.44 199 LEU A O 1
ATOM 1568 N N . CYS A 1 200 ? 8.393 3.105 -24.989 1.00 93.25 200 CYS A N 1
ATOM 1569 C CA . CYS A 1 200 ? 7.391 2.215 -25.586 1.00 93.25 200 CYS A CA 1
ATOM 1570 C C . CYS A 1 200 ? 7.846 1.492 -26.872 1.00 93.25 200 CYS A C 1
ATOM 1572 O O . CYS A 1 200 ? 7.016 0.979 -27.618 1.00 93.25 200 CYS A O 1
ATOM 1574 N N . GLY A 1 201 ? 9.154 1.428 -27.151 1.00 92.19 201 GLY A N 1
ATOM 1575 C CA . GLY A 1 201 ? 9.672 0.727 -28.321 1.00 92.19 201 GLY A CA 1
ATOM 1576 C C . GLY A 1 201 ? 9.473 -0.775 -28.162 1.00 92.19 201 GLY A C 1
ATOM 1577 O O . GLY A 1 201 ? 9.740 -1.301 -27.090 1.00 92.19 201 GLY A O 1
ATOM 1578 N N . MET A 1 202 ? 9.026 -1.480 -29.192 1.00 92.44 202 MET A N 1
ATOM 1579 C CA . MET A 1 202 ? 8.889 -2.943 -29.111 1.00 92.44 202 MET A CA 1
ATOM 1580 C C . MET A 1 202 ? 10.201 -3.665 -29.421 1.00 92.44 202 MET A C 1
ATOM 1582 O O . MET A 1 202 ? 10.373 -4.821 -29.053 1.00 92.44 202 MET A O 1
ATOM 1586 N N . GLU A 1 203 ? 11.149 -2.966 -30.036 1.00 93.38 203 GLU A N 1
ATOM 1587 C CA . GLU A 1 203 ? 12.419 -3.521 -30.487 1.00 93.38 203 GLU A CA 1
ATOM 1588 C C . GLU A 1 203 ? 13.587 -2.938 -29.698 1.00 93.38 203 GLU A C 1
ATOM 1590 O O . GLU A 1 203 ? 13.627 -1.747 -29.370 1.00 93.38 203 GLU A O 1
ATOM 1595 N N . PHE A 1 204 ? 14.557 -3.796 -29.410 1.00 93.56 204 PHE A N 1
ATOM 1596 C CA . PHE A 1 204 ? 15.808 -3.425 -28.772 1.00 93.56 204 PHE A CA 1
ATOM 1597 C C . PHE A 1 204 ? 16.817 -2.907 -29.797 1.00 93.56 204 PHE A C 1
ATOM 1599 O O . PHE A 1 204 ? 16.856 -3.346 -30.945 1.00 93.56 204 PHE A O 1
ATOM 1606 N N . LYS A 1 205 ? 17.659 -1.965 -29.375 1.00 93.38 205 LYS A N 1
ATOM 1607 C CA . LYS A 1 205 ? 18.745 -1.430 -30.200 1.00 93.38 205 LYS A CA 1
ATOM 16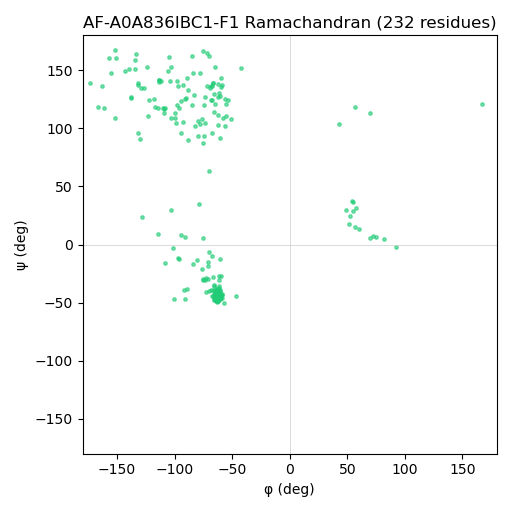08 C C . LYS A 1 205 ? 19.988 -2.311 -30.092 1.00 93.38 205 LYS A C 1
ATOM 1610 O O . LYS A 1 205 ? 20.137 -3.085 -29.151 1.00 93.38 205 LYS A O 1
ATOM 1615 N N . HIS A 1 206 ? 20.901 -2.148 -31.050 1.00 92.31 206 HIS A N 1
ATOM 1616 C CA . HIS A 1 206 ? 22.224 -2.785 -31.037 1.00 92.31 206 HIS A CA 1
ATOM 1617 C C . HIS A 1 206 ? 22.176 -4.314 -30.886 1.00 92.31 206 HIS A C 1
ATOM 1619 O O . HIS A 1 206 ? 23.006 -4.878 -30.181 1.00 92.31 206 HIS A O 1
ATOM 1625 N N . ASN A 1 207 ? 21.181 -4.967 -31.501 1.00 92.88 207 ASN A N 1
ATOM 1626 C CA . ASN A 1 207 ? 20.958 -6.418 -31.440 1.00 92.88 207 ASN A CA 1
ATOM 1627 C C . ASN A 1 207 ? 20.804 -6.998 -30.022 1.00 92.88 207 ASN A C 1
ATOM 1629 O O . ASN A 1 207 ? 20.827 -8.214 -29.838 1.00 92.88 207 ASN A O 1
ATOM 1633 N N . CYS A 1 208 ? 20.575 -6.146 -29.019 1.00 93.25 208 CYS A N 1
ATOM 1634 C CA . CYS A 1 208 ? 20.225 -6.601 -27.687 1.00 93.25 208 CYS A CA 1
ATOM 1635 C C . CYS A 1 208 ? 18.926 -7.420 -27.730 1.00 93.25 208 CYS A C 1
ATOM 1637 O O . CYS A 1 208 ? 17.988 -7.098 -28.451 1.00 93.25 208 CYS A O 1
ATOM 1639 N N . ALA A 1 209 ? 18.849 -8.463 -26.918 1.00 93.38 209 ALA A N 1
ATOM 1640 C CA . ALA A 1 209 ? 17.681 -9.314 -26.774 1.00 93.38 209 ALA A CA 1
ATOM 1641 C C . ALA A 1 209 ? 17.481 -9.676 -25.305 1.00 93.38 209 ALA A C 1
ATOM 1643 O O . ALA A 1 209 ? 18.432 -9.767 -24.525 1.00 93.38 209 ALA A O 1
ATOM 1644 N N . VAL A 1 210 ? 16.232 -9.909 -24.924 1.00 93.00 210 VAL A N 1
ATOM 1645 C CA . VAL A 1 210 ? 15.876 -10.277 -23.556 1.00 93.00 210 VAL A CA 1
ATOM 1646 C C . VAL A 1 210 ? 15.722 -11.780 -23.468 1.00 93.00 210 VAL A C 1
ATOM 1648 O O . VAL A 1 210 ? 14.861 -12.357 -24.126 1.00 93.00 210 VAL A O 1
ATOM 1651 N N . ALA A 1 211 ? 16.530 -12.401 -22.617 1.00 93.62 211 ALA A N 1
ATOM 1652 C CA . ALA A 1 211 ? 16.434 -13.814 -22.303 1.00 93.62 211 ALA A CA 1
ATOM 1653 C C . ALA A 1 211 ? 15.984 -13.997 -20.852 1.00 93.62 211 ALA A C 1
ATOM 1655 O O . ALA A 1 211 ? 16.423 -13.281 -19.948 1.00 93.62 211 ALA A O 1
ATOM 1656 N N . VAL A 1 212 ? 15.123 -14.985 -20.624 1.00 92.62 212 VAL A N 1
ATOM 1657 C CA . VAL A 1 212 ? 14.744 -15.416 -19.278 1.00 92.62 212 VAL A CA 1
ATOM 1658 C C . VAL A 1 212 ? 15.545 -16.667 -18.932 1.00 92.62 212 VAL A C 1
ATOM 1660 O O . VAL A 1 212 ? 15.311 -17.739 -19.481 1.00 92.62 212 VAL A O 1
ATOM 1663 N N . LEU A 1 213 ? 16.507 -16.525 -18.023 1.00 91.44 213 LEU A N 1
ATOM 1664 C CA . LEU A 1 213 ? 17.390 -17.592 -17.558 1.00 91.44 213 LEU A CA 1
ATOM 1665 C C . LEU A 1 213 ? 17.101 -17.861 -16.081 1.00 91.44 213 LEU A C 1
ATOM 1667 O O . LEU A 1 213 ? 17.257 -16.973 -15.246 1.00 91.44 213 LEU A O 1
ATOM 1671 N N . GLU A 1 214 ? 16.652 -19.075 -15.753 1.00 89.00 214 GLU A N 1
ATOM 1672 C CA . GLU A 1 214 ? 16.369 -19.491 -14.366 1.00 89.00 214 GLU A CA 1
ATOM 1673 C C . GLU A 1 214 ? 15.395 -18.545 -13.624 1.00 89.00 214 GLU A C 1
ATOM 1675 O O . GLU A 1 214 ? 15.558 -18.238 -12.442 1.00 89.00 214 GLU A O 1
ATOM 1680 N N . GLY A 1 215 ? 14.385 -18.027 -14.334 1.00 84.12 215 GLY A N 1
ATOM 1681 C CA . GLY A 1 215 ? 13.408 -17.075 -13.783 1.00 84.12 215 GLY A CA 1
ATOM 1682 C C . GLY A 1 215 ? 13.941 -15.648 -13.595 1.00 84.12 215 GLY A C 1
ATOM 1683 O O . GLY A 1 215 ? 13.231 -14.796 -13.046 1.00 84.12 215 GLY A O 1
ATOM 1684 N N . LYS A 1 216 ? 15.170 -15.380 -14.056 1.00 88.75 216 LYS A N 1
ATOM 1685 C CA . LYS A 1 216 ? 15.761 -14.047 -14.124 1.00 88.75 216 LYS A CA 1
ATOM 1686 C C . LYS A 1 216 ? 15.765 -13.514 -15.544 1.00 88.75 216 LYS A C 1
ATOM 1688 O O . LYS A 1 216 ? 16.067 -14.238 -16.484 1.00 88.75 216 LYS A O 1
ATOM 1693 N N . VAL A 1 217 ? 15.482 -12.233 -15.687 1.00 90.25 217 VAL A N 1
ATOM 1694 C CA . VAL A 1 217 ? 15.482 -11.538 -16.967 1.00 90.25 217 VAL A CA 1
ATOM 1695 C C . VAL A 1 217 ? 16.842 -10.881 -17.171 1.00 90.25 217 VAL A C 1
ATOM 1697 O O . VAL A 1 217 ? 17.301 -10.117 -16.322 1.00 90.25 217 VAL A O 1
ATOM 1700 N N . VAL A 1 218 ? 17.504 -11.220 -18.275 1.00 91.19 218 VAL A N 1
ATOM 1701 C CA . VAL A 1 218 ? 18.864 -10.781 -18.600 1.00 91.19 218 VAL A CA 1
ATOM 1702 C C . VAL A 1 218 ? 18.901 -10.266 -20.034 1.00 91.19 218 VAL A C 1
ATOM 1704 O O . VAL A 1 218 ? 18.299 -10.851 -20.934 1.00 91.19 218 VAL A O 1
ATOM 1707 N N . LEU A 1 219 ? 19.630 -9.172 -20.245 1.00 91.25 219 LEU A N 1
ATOM 1708 C CA . LEU A 1 219 ? 19.910 -8.641 -21.573 1.00 91.25 219 LEU A CA 1
ATOM 1709 C C . LEU A 1 219 ? 21.112 -9.384 -22.179 1.00 91.25 219 LEU A C 1
ATOM 1711 O O . LEU A 1 219 ? 22.155 -9.519 -21.541 1.00 91.25 219 LEU A O 1
ATOM 1715 N N . THR A 1 220 ? 20.965 -9.882 -23.400 1.00 93.12 220 THR A N 1
ATOM 1716 C CA . THR A 1 220 ? 21.949 -10.708 -24.119 1.00 93.12 220 THR A CA 1
ATOM 1717 C C . THR A 1 220 ? 22.111 -10.206 -25.554 1.00 93.12 220 THR A C 1
ATOM 1719 O O . THR A 1 220 ? 21.287 -9.430 -26.022 1.00 93.12 220 THR A O 1
ATOM 1722 N N . GLY A 1 221 ? 23.175 -10.603 -26.257 1.00 91.31 221 GLY A N 1
ATOM 1723 C CA . GLY A 1 221 ? 23.318 -10.326 -27.698 1.00 91.31 221 GLY A CA 1
ATOM 1724 C C . GLY A 1 221 ? 23.627 -8.876 -28.097 1.00 91.31 221 GLY A C 1
ATOM 1725 O O . GLY A 1 221 ? 23.636 -8.576 -29.281 1.00 91.31 221 GLY A O 1
ATOM 1726 N N . CYS A 1 222 ? 23.904 -7.979 -27.149 1.00 92.50 222 CYS A N 1
ATOM 1727 C CA . CYS A 1 222 ? 24.214 -6.582 -27.455 1.00 92.50 222 CYS A CA 1
ATOM 1728 C C . CYS A 1 222 ? 25.560 -6.415 -28.185 1.00 92.50 222 CYS A C 1
ATOM 1730 O O . CYS A 1 222 ? 26.603 -6.778 -27.641 1.00 92.50 222 CYS A O 1
ATOM 1732 N N . ASP A 1 223 ? 25.546 -5.774 -29.355 1.00 92.06 223 ASP A N 1
ATOM 1733 C CA . ASP A 1 223 ? 26.746 -5.449 -30.143 1.00 92.06 223 ASP A CA 1
ATOM 1734 C C . ASP A 1 223 ? 27.564 -4.301 -29.537 1.00 92.06 223 ASP A C 1
ATOM 1736 O O . ASP A 1 223 ? 28.782 -4.219 -29.699 1.00 92.06 223 ASP A O 1
ATOM 1740 N N . SER A 1 224 ? 26.890 -3.378 -28.849 1.00 89.81 224 SER A N 1
ATOM 1741 C CA . SER A 1 224 ? 27.510 -2.231 -28.186 1.00 89.81 224 SER A CA 1
ATOM 1742 C C . SER A 1 224 ? 27.554 -2.426 -26.678 1.00 89.81 224 SER A C 1
ATOM 1744 O O . SER A 1 224 ? 26.639 -3.004 -26.091 1.00 89.81 224 SER A O 1
ATOM 1746 N N . HIS A 1 225 ? 28.567 -1.853 -26.029 1.00 87.75 225 HIS A N 1
ATOM 1747 C CA . HIS A 1 225 ? 28.643 -1.829 -24.573 1.00 87.75 225 HIS A CA 1
ATOM 1748 C C . HIS A 1 225 ? 27.455 -1.055 -23.970 1.00 87.75 225 HIS A C 1
ATOM 1750 O O . HIS A 1 225 ? 27.375 0.169 -24.087 1.00 87.75 225 HIS A O 1
ATOM 1756 N N . VAL A 1 226 ? 26.557 -1.768 -23.290 1.00 88.88 226 VAL A N 1
ATOM 1757 C CA . VAL A 1 226 ? 25.455 -1.196 -22.506 1.00 88.88 226 VAL A CA 1
ATOM 1758 C C . VAL A 1 226 ? 25.937 -0.993 -21.070 1.00 88.88 226 VAL A C 1
ATOM 1760 O O . VAL A 1 226 ? 26.417 -1.937 -20.443 1.00 88.88 226 VAL A O 1
ATOM 1763 N N . SER A 1 227 ? 25.829 0.230 -20.538 1.00 88.19 227 SER A N 1
ATOM 1764 C CA . SER A 1 227 ? 26.198 0.487 -19.139 1.00 88.19 227 SER A CA 1
ATOM 1765 C C . SER A 1 227 ? 25.269 -0.268 -18.185 1.00 88.19 227 SER A C 1
ATOM 1767 O O . SER A 1 227 ? 24.111 -0.533 -18.508 1.00 88.19 227 SER A O 1
ATOM 1769 N N . SER A 1 228 ? 25.754 -0.609 -16.992 1.00 84.62 228 SER A N 1
ATOM 1770 C CA . SER A 1 228 ? 24.937 -1.309 -15.997 1.00 84.62 228 SER A CA 1
ATOM 1771 C C . SER A 1 228 ? 23.719 -0.486 -15.572 1.00 84.62 228 SER A C 1
ATOM 1773 O O . SER A 1 228 ? 22.675 -1.064 -15.278 1.00 84.62 228 SER A O 1
ATOM 1775 N N . GLU A 1 229 ? 23.809 0.847 -15.583 1.00 83.94 229 GLU A N 1
ATOM 1776 C CA . GLU A 1 229 ? 22.674 1.711 -15.265 1.00 83.94 229 GLU A CA 1
ATOM 1777 C C . GLU A 1 229 ? 21.630 1.726 -16.386 1.00 83.94 229 GLU A C 1
ATOM 1779 O O . GLU A 1 229 ? 20.436 1.630 -16.103 1.00 83.94 229 GLU A O 1
ATOM 1784 N N . ALA A 1 230 ? 22.054 1.771 -17.653 1.00 85.06 230 ALA A N 1
ATOM 1785 C CA . ALA A 1 230 ? 21.146 1.640 -18.793 1.00 85.06 230 ALA A CA 1
ATOM 1786 C C . ALA A 1 230 ? 20.499 0.243 -18.827 1.00 85.06 230 ALA A C 1
ATOM 1788 O O . ALA A 1 230 ? 19.291 0.114 -19.031 1.00 85.06 230 ALA A O 1
ATOM 1789 N N . ALA A 1 231 ? 21.279 -0.797 -18.512 1.00 84.88 231 ALA A N 1
ATOM 1790 C CA . ALA A 1 231 ? 20.823 -2.177 -18.363 1.00 84.88 231 ALA A CA 1
ATOM 1791 C C . ALA A 1 231 ? 19.900 -2.404 -17.145 1.00 84.88 231 ALA A C 1
ATOM 1793 O O . ALA A 1 231 ? 19.295 -3.463 -17.032 1.00 84.88 231 ALA A O 1
ATOM 1794 N N . GLN A 1 232 ? 19.752 -1.443 -16.235 1.00 82.56 232 GLN A N 1
ATOM 1795 C CA . GLN A 1 232 ? 18.744 -1.499 -15.167 1.00 82.56 232 GLN A CA 1
ATOM 1796 C C . GLN A 1 232 ? 17.468 -0.719 -15.509 1.00 82.56 232 GLN A C 1
ATOM 1798 O O . GLN A 1 232 ? 16.477 -0.830 -14.793 1.00 82.56 232 GLN A O 1
ATOM 1803 N N . ARG A 1 233 ? 17.491 0.090 -16.576 1.00 80.62 233 ARG A N 1
ATOM 1804 C CA . ARG A 1 233 ? 16.429 1.046 -16.941 1.00 80.62 233 ARG A CA 1
ATOM 1805 C C . ARG A 1 233 ? 15.719 0.702 -18.248 1.00 80.62 233 ARG A C 1
ATOM 1807 O O . ARG A 1 233 ? 14.971 1.534 -18.771 1.00 80.62 233 ARG A O 1
ATOM 1814 N N . TRP A 1 234 ? 15.986 -0.478 -18.810 1.00 78.94 234 TRP A N 1
ATOM 1815 C CA . TRP A 1 234 ? 15.462 -0.888 -20.112 1.00 78.94 234 TRP A CA 1
ATOM 1816 C C . TRP A 1 234 ? 14.027 -1.449 -20.085 1.00 78.94 234 TRP A C 1
ATOM 1818 O O . TRP A 1 234 ? 13.486 -1.841 -19.025 1.00 78.94 234 TRP A O 1
#

Mean predicted aligned error: 15.05 Å

Radius of gyration: 48.8 Å; Cα contacts (8 Å, |Δi|>4): 234; chains: 1; bounding box: 88×40×137 Å

pLDDT: mean 82.33, std 17.55, range [38.53, 98.38]